Protein AF-A0AAV8ZPM3-F1 (afdb_monomer)

Organism: NCBI:txid1586634

Solvent-accessible surface area (backbone atoms only — not comparable to full-atom values): 14657 Å² total; per-residue (Å²): 111,68,48,57,54,54,29,49,57,34,47,51,51,40,50,54,53,50,48,53,52,50,56,50,50,51,51,56,50,50,55,48,49,51,55,52,50,52,53,49,51,54,60,70,72,43,62,98,85,66,71,85,48,74,66,58,51,50,52,51,52,50,47,53,50,50,50,52,50,52,53,53,48,50,57,50,53,50,59,60,45,49,61,43,51,49,48,28,53,53,34,43,64,74,52,42,79,88,64,60,55,83,81,59,48,77,77,77,57,71,48,70,68,56,47,51,55,51,51,54,42,52,53,30,50,74,66,27,69,88,31,45,66,56,31,54,50,50,45,62,72,64,44,61,87,42,41,92,82,39,44,70,61,52,50,53,59,58,54,49,64,76,29,33,88,78,39,51,76,78,33,101,56,28,77,82,68,48,71,72,65,50,54,61,51,47,52,50,49,47,43,52,51,20,59,75,70,74,43,74,76,56,58,67,67,58,54,53,50,53,54,44,66,58,48,50,58,56,52,51,51,51,52,51,52,40,68,74,65,72,58,84,75,80,80,81,84,79,82,79,76,98,60,89,74,80,69,77,81,84,124

Foldseek 3Di:
DVLVVLLVVLVVVLVVLVVVLCVVLCVLVVVLVVQVVVLVVVVVPDDPPDDDDPVSVVSVVVSVVSNVVSVVVSVVSVVVSVVSVVVSVVSCPVSPPPPCVVVPPVPPQPDPVSLVLLVVLLVLLQVADVSLVVSVVSCVVPVPVVCVPCVVVSVVSVVLSVCRVVDSCPDPCVVVVDCPSVVVVVLVCLVVVCVVVVHDSDDPVVVVVVVCVQVVVVVVVVVVVCVVVVPPPPPPDDDDDPDPPPPVDDD

Nearest PDB structures (foldseek):
  6qj1-assembly1_A  TM=5.546E-01  e=2.107E+00  Thermochaetoides thermophila

Sequence (251 aa):
MEACLAVEKEVDRVFSKFGGINDHAKRVLSDLVTQIQSLKEEYQSAGEDHVLTNIQIDILKQNMAKVKETVSKLATDHRDLHSTVSKVGKAIDRNFVSDFAATSREDVFASPEKINLMNKFIELLRKGATHQTDAICYARTHFRKFVHRHEKDIQTLMGMLLYIPNGINSSPYSCLLDTEMWIEIYELFIRDACQLLGVCVNSPLTTCVNSGCTAIPALLNIKQVMMQRQVTGIWNGKDELPIEKWVNETE

pLDDT: mean 72.78, std 13.85, range [32.44, 95.19]

Radius of gyration: 35.9 Å; Cα contacts (8 Å, |Δi|>4): 94; chains: 1; bounding box: 89×75×76 Å

InterPro domains:
  IPR013144 CRA domain [SM00757] (130-225)
  IPR024964 CTLH/CRA C-terminal to LisH motif domain [PF10607] (118-219)
  IPR045098 Fyv10 family [PTHR12170] (118-242)

Structure (mmCIF, N/CA/C/O backbone):
data_AF-A0AAV8ZPM3-F1
#
_entry.id   AF-A0AAV8ZPM3-F1
#
loop_
_atom_site.group_PDB
_atom_site.id
_atom_site.type_symbol
_atom_site.label_atom_id
_atom_site.label_alt_id
_atom_site.label_comp_id
_atom_site.label_asym_id
_atom_site.label_entity_id
_atom_site.label_seq_id
_atom_site.pdbx_PDB_ins_code
_atom_site.Cartn_x
_atom_site.Cartn_y
_atom_site.Cartn_z
_atom_site.occupancy
_atom_site.B_iso_or_equiv
_atom_site.auth_seq_id
_atom_site.auth_comp_id
_atom_site.auth_asym_id
_atom_site.auth_atom_id
_atom_site.pdbx_PDB_model_num
ATOM 1 N N . MET A 1 1 ? -2.298 7.837 -20.528 1.00 57.41 1 MET A N 1
ATOM 2 C CA . MET A 1 1 ? -2.948 8.911 -19.744 1.00 57.41 1 MET A CA 1
ATOM 3 C C . MET A 1 1 ? -4.423 8.590 -19.504 1.00 57.41 1 MET A C 1
ATOM 5 O O . MET A 1 1 ? -4.817 8.563 -18.351 1.00 57.41 1 MET A O 1
ATOM 9 N N . GLU A 1 2 ? -5.206 8.229 -20.531 1.00 67.31 2 GLU A N 1
ATOM 10 C CA . GLU A 1 2 ? -6.625 7.831 -20.376 1.00 67.31 2 GLU A CA 1
ATOM 11 C C . GLU A 1 2 ? -6.865 6.630 -19.441 1.00 67.31 2 GLU A C 1
ATOM 13 O O . GLU A 1 2 ? -7.784 6.669 -18.631 1.00 67.31 2 GLU A O 1
ATOM 18 N N . ALA A 1 3 ? -6.004 5.607 -19.489 1.00 64.69 3 ALA A N 1
ATOM 19 C CA . ALA A 1 3 ? -6.060 4.439 -18.601 1.00 64.69 3 ALA A CA 1
ATOM 20 C C . ALA A 1 3 ? -5.993 4.804 -17.103 1.00 64.69 3 ALA A C 1
ATOM 22 O O . ALA A 1 3 ? -6.781 4.308 -16.298 1.00 64.69 3 ALA A O 1
ATOM 23 N N . CYS A 1 4 ? -5.083 5.713 -16.736 1.00 61.59 4 CYS A N 1
ATOM 24 C CA . CYS A 1 4 ? -4.941 6.193 -15.362 1.00 61.59 4 CYS A CA 1
ATOM 25 C C . CYS A 1 4 ? -6.150 7.037 -14.945 1.00 61.59 4 CYS A C 1
ATOM 27 O O . CYS A 1 4 ? -6.702 6.800 -13.878 1.00 61.59 4 CYS A O 1
ATOM 29 N N . LEU A 1 5 ? -6.612 7.942 -15.818 1.00 69.50 5 LEU A N 1
ATOM 30 C CA . LEU A 1 5 ? -7.800 8.771 -15.574 1.00 69.50 5 LEU A CA 1
ATOM 31 C C . LEU A 1 5 ? -9.070 7.923 -15.379 1.00 69.50 5 LEU A C 1
ATOM 33 O O . LEU A 1 5 ? -9.949 8.277 -14.594 1.00 69.50 5 LEU A O 1
ATOM 37 N N . ALA A 1 6 ? -9.180 6.789 -16.077 1.00 72.62 6 ALA A N 1
ATOM 38 C CA . ALA A 1 6 ? -10.303 5.868 -15.930 1.00 72.62 6 ALA A CA 1
ATOM 39 C C . ALA A 1 6 ? -10.324 5.183 -14.553 1.00 72.62 6 ALA A C 1
ATOM 41 O O . ALA A 1 6 ? -11.396 5.041 -13.966 1.00 72.62 6 ALA A O 1
ATOM 42 N N . VAL A 1 7 ? -9.160 4.786 -14.026 1.00 71.75 7 VAL A N 1
ATOM 43 C CA . VAL A 1 7 ? -9.046 4.204 -12.678 1.00 71.75 7 VAL A CA 1
ATOM 44 C C . VAL A 1 7 ? -9.217 5.272 -11.602 1.00 71.75 7 VAL A C 1
ATOM 46 O O . VAL A 1 7 ? -9.985 5.059 -10.667 1.00 71.75 7 VAL A O 1
ATOM 49 N N . GLU A 1 8 ? -8.581 6.431 -11.766 1.00 71.94 8 GLU A N 1
ATOM 50 C CA . GLU A 1 8 ? -8.701 7.587 -10.870 1.00 71.94 8 GLU A CA 1
ATOM 51 C C . GLU A 1 8 ? -10.169 7.976 -10.662 1.00 71.94 8 GLU A C 1
ATOM 53 O O . GLU A 1 8 ? -10.635 8.064 -9.530 1.00 71.94 8 GLU A O 1
ATOM 58 N N . LYS A 1 9 ? -10.959 8.033 -11.739 1.00 87.75 9 LYS A N 1
ATOM 59 C CA . LYS A 1 9 ? -12.400 8.301 -11.663 1.00 87.75 9 LYS A CA 1
ATOM 60 C C . LYS A 1 9 ? -13.179 7.285 -10.819 1.00 87.75 9 LYS A C 1
ATOM 62 O O . LYS A 1 9 ? -14.155 7.655 -10.163 1.00 87.75 9 LYS A O 1
ATOM 67 N N . GLU A 1 10 ? -12.824 6.001 -10.860 1.00 82.62 10 GLU A N 1
ATOM 68 C CA . GLU A 1 10 ? -13.481 4.991 -10.019 1.00 82.62 10 GLU A CA 1
ATOM 69 C C . GLU A 1 10 ? -12.993 5.063 -8.563 1.00 82.62 10 GLU A C 1
ATOM 71 O O . GLU A 1 10 ? -13.790 4.863 -7.646 1.00 82.62 10 GLU A O 1
ATOM 76 N N . VAL A 1 11 ? -11.723 5.406 -8.339 1.00 79.38 11 VAL A N 1
ATOM 77 C CA . VAL A 1 11 ? -11.149 5.639 -7.004 1.00 79.38 11 VAL A CA 1
ATOM 78 C C . VAL A 1 11 ? -11.801 6.852 -6.331 1.00 79.38 11 VAL A C 1
ATOM 80 O O . VAL A 1 11 ? -12.250 6.748 -5.190 1.00 79.38 11 VAL A O 1
ATOM 83 N N . ASP A 1 12 ? -11.982 7.958 -7.052 1.00 87.75 12 ASP A N 1
ATOM 84 C CA . ASP A 1 12 ? -12.679 9.151 -6.558 1.00 87.75 12 ASP A CA 1
ATOM 85 C C . ASP A 1 12 ? -14.123 8.850 -6.151 1.00 87.75 12 ASP A C 1
ATOM 87 O O . ASP A 1 12 ? -14.626 9.354 -5.144 1.00 87.75 12 ASP A O 1
ATOM 91 N N . ARG A 1 13 ? -14.807 7.971 -6.894 1.00 88.06 13 ARG A N 1
ATOM 92 C CA . ARG A 1 13 ? -16.154 7.506 -6.529 1.00 88.06 13 ARG A CA 1
ATOM 93 C C . ARG A 1 13 ? -16.155 6.702 -5.235 1.00 88.06 13 ARG A C 1
ATOM 95 O O . ARG A 1 13 ? -17.095 6.844 -4.451 1.00 88.06 13 ARG A O 1
ATOM 102 N N . VAL A 1 14 ? -15.135 5.873 -5.002 1.00 83.62 14 VAL A N 1
ATOM 103 C CA . VAL A 1 14 ? -14.969 5.161 -3.725 1.00 83.62 14 VAL A CA 1
ATOM 104 C C . VAL A 1 14 ? -14.755 6.165 -2.598 1.00 83.62 14 VAL A C 1
ATOM 106 O O . VAL A 1 14 ? -15.472 6.091 -1.601 1.00 83.62 14 VAL A O 1
ATOM 109 N N . PHE A 1 15 ? -13.846 7.128 -2.764 1.00 81.44 15 PHE A N 1
ATOM 110 C CA . PHE A 1 15 ? -13.572 8.137 -1.740 1.00 81.44 15 PHE A CA 1
ATOM 111 C C . PHE A 1 15 ? -14.788 9.004 -1.428 1.00 81.44 15 PHE A C 1
ATOM 113 O O . PHE A 1 15 ? -15.112 9.194 -0.258 1.00 81.44 15 PHE A O 1
ATOM 120 N N . SER A 1 16 ? -15.511 9.464 -2.448 1.00 91.56 16 SER A N 1
ATOM 121 C CA . SER A 1 16 ? -16.728 10.257 -2.266 1.00 91.56 16 SER A CA 1
ATOM 122 C C . SER A 1 16 ? -17.811 9.470 -1.518 1.00 91.56 16 SER A C 1
ATOM 124 O O . SER A 1 16 ? -18.380 9.963 -0.540 1.00 91.56 16 SER A O 1
ATOM 126 N N . LYS A 1 17 ? -18.059 8.213 -1.914 1.00 87.62 17 LYS A N 1
ATOM 127 C CA . LYS A 1 17 ? -19.070 7.362 -1.272 1.00 87.62 17 LYS A CA 1
ATOM 128 C C . LYS A 1 17 ? -18.681 6.999 0.164 1.00 87.62 17 LYS A C 1
ATOM 130 O O . LYS A 1 17 ? -19.512 7.112 1.062 1.00 87.62 17 LYS A O 1
ATOM 135 N N . PHE A 1 18 ? -17.429 6.596 0.389 1.00 84.56 18 PHE A N 1
ATOM 136 C CA . PHE A 1 18 ? -16.912 6.277 1.722 1.00 84.56 18 PHE A CA 1
ATOM 137 C C . PHE A 1 18 ? -16.931 7.500 2.641 1.00 84.56 18 PHE A C 1
ATOM 139 O O . PHE A 1 18 ? -17.389 7.395 3.777 1.00 84.56 18 PHE A O 1
ATOM 146 N N . GLY A 1 19 ? -16.504 8.661 2.136 1.00 87.00 19 GLY A N 1
ATOM 147 C CA . GLY A 1 19 ? -16.561 9.933 2.850 1.00 87.00 19 GLY A CA 1
ATOM 148 C C . GLY A 1 19 ? -17.978 10.254 3.314 1.00 87.00 19 GLY A C 1
ATOM 149 O O . GLY A 1 19 ? -18.197 10.448 4.505 1.00 87.00 19 GLY A O 1
ATOM 150 N N . GLY A 1 20 ? -18.967 10.178 2.417 1.00 91.62 20 GLY A N 1
ATOM 151 C CA . GLY A 1 20 ? -20.369 10.429 2.765 1.00 91.62 20 GLY A CA 1
ATOM 152 C C . GLY A 1 20 ? -20.925 9.484 3.839 1.00 91.62 20 GLY A C 1
ATOM 153 O O . GLY A 1 20 ? -21.599 9.936 4.768 1.00 91.62 20 GLY A O 1
ATOM 154 N N . ILE A 1 21 ? -20.617 8.184 3.749 1.00 88.19 21 ILE A N 1
ATOM 155 C CA . ILE A 1 21 ? -21.021 7.182 4.753 1.00 88.19 21 ILE A CA 1
ATOM 156 C C . ILE A 1 21 ? -20.373 7.497 6.108 1.00 88.19 21 ILE A C 1
ATOM 158 O O . ILE A 1 21 ? -21.053 7.539 7.135 1.00 88.19 21 ILE A O 1
ATOM 162 N N . ASN A 1 22 ? -19.066 7.756 6.106 1.00 86.94 22 ASN A N 1
ATOM 163 C CA . ASN A 1 22 ? -18.285 8.039 7.304 1.00 86.94 22 ASN A CA 1
ATOM 164 C C . ASN A 1 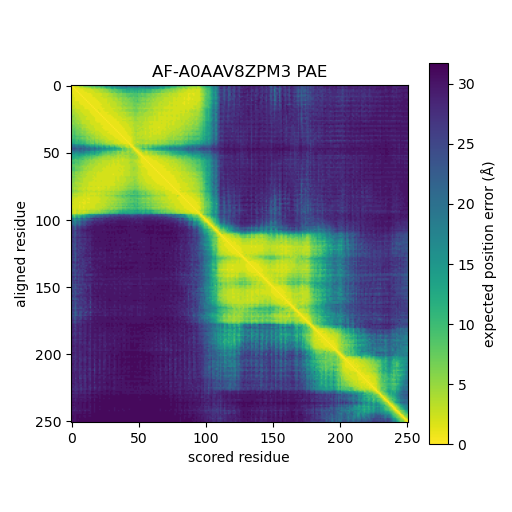22 ? -18.737 9.333 7.990 1.00 86.94 22 ASN A C 1
ATOM 166 O O . ASN A 1 22 ? -18.926 9.348 9.202 1.00 86.94 22 ASN A O 1
ATOM 170 N N . ASP A 1 23 ? -18.972 10.401 7.230 1.00 92.25 23 ASP A N 1
ATOM 171 C CA . ASP A 1 23 ? -19.408 11.694 7.761 1.00 92.25 23 ASP A CA 1
ATOM 172 C C . ASP A 1 23 ? -20.824 11.631 8.332 1.00 92.25 23 ASP A C 1
ATOM 174 O O . ASP A 1 23 ? -21.138 12.299 9.319 1.00 92.25 23 ASP A O 1
ATOM 178 N N . HIS A 1 24 ? -21.712 10.842 7.722 1.00 90.69 24 HIS A N 1
ATOM 179 C CA . HIS A 1 24 ? -23.041 10.605 8.275 1.00 90.69 24 HIS A CA 1
ATOM 180 C C . HIS A 1 24 ? -22.965 9.792 9.573 1.00 90.69 24 HIS A C 1
ATOM 182 O O . HIS A 1 24 ? -23.523 10.216 10.585 1.00 90.69 24 HIS A O 1
ATOM 188 N N . ALA A 1 25 ? -22.238 8.671 9.569 1.00 85.31 25 ALA A N 1
ATOM 189 C CA . ALA A 1 25 ? -22.101 7.807 10.737 1.00 85.31 25 ALA A CA 1
ATOM 190 C C . ALA A 1 25 ? -21.427 8.532 11.909 1.00 85.31 25 ALA A C 1
ATOM 192 O O . ALA A 1 25 ? -21.932 8.484 13.027 1.00 85.31 25 ALA A O 1
ATOM 193 N N . LYS A 1 26 ? -20.333 9.261 11.654 1.00 89.19 26 LYS A N 1
ATOM 194 C CA . LYS A 1 26 ? -19.633 10.052 12.674 1.00 89.19 26 LYS A CA 1
ATOM 195 C C . LYS A 1 26 ? -20.536 11.099 13.309 1.00 89.19 26 LYS A C 1
ATOM 197 O O . LYS A 1 26 ? -20.545 11.192 14.529 1.00 89.19 26 LYS A O 1
ATOM 202 N N . ARG A 1 27 ? -21.307 11.852 12.514 1.00 95.19 27 ARG A N 1
ATOM 203 C CA . ARG A 1 27 ? -22.245 12.854 13.048 1.00 95.19 27 ARG A CA 1
ATOM 204 C C . ARG A 1 27 ? -23.282 12.214 13.965 1.00 95.19 27 ARG A C 1
ATOM 206 O O . ARG A 1 27 ? -23.383 12.594 15.122 1.00 95.19 27 ARG A O 1
ATOM 213 N N . VAL A 1 28 ? -23.980 11.187 13.478 1.00 90.94 28 VAL A N 1
ATOM 214 C CA . VAL A 1 28 ? -25.049 10.529 14.246 1.00 90.94 28 VAL A CA 1
ATOM 215 C C . VAL A 1 28 ? -24.510 9.877 15.521 1.00 90.94 28 VAL A C 1
ATOM 217 O O . VAL A 1 28 ? -25.108 10.022 16.584 1.00 90.94 28 VAL A O 1
ATOM 220 N N . LEU A 1 29 ? -23.377 9.173 15.4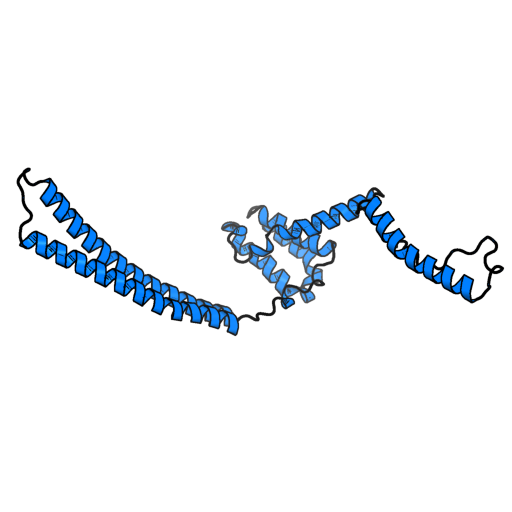41 1.00 86.31 29 LEU A N 1
ATOM 221 C CA . LEU A 1 29 ? -22.774 8.535 16.610 1.00 86.31 29 LEU A CA 1
ATOM 222 C C . LEU A 1 29 ? -22.230 9.563 17.604 1.00 86.31 29 LEU A C 1
ATOM 224 O O . LEU A 1 29 ? -22.382 9.356 18.802 1.00 86.31 29 LEU A O 1
ATOM 228 N N . SER A 1 30 ? -21.647 10.670 17.135 1.00 93.69 30 SER A N 1
ATOM 229 C CA . SER A 1 30 ? -21.188 11.751 18.012 1.00 93.69 30 SER A CA 1
ATOM 230 C C . SER A 1 30 ? -22.353 12.373 18.781 1.00 93.69 30 SER A C 1
ATOM 232 O O . SER A 1 30 ? -22.257 12.506 19.996 1.00 93.69 30 SER A O 1
ATOM 234 N N . ASP A 1 31 ? -23.468 12.674 18.109 1.00 93.50 31 ASP A N 1
ATOM 235 C CA . ASP A 1 31 ? -24.665 13.219 18.761 1.00 93.50 31 ASP A CA 1
ATOM 236 C C . ASP A 1 31 ? -25.213 12.253 19.825 1.00 93.50 31 ASP A C 1
ATOM 238 O O . ASP A 1 31 ? -25.559 12.662 20.935 1.00 93.50 31 ASP A O 1
ATOM 242 N N . LEU A 1 32 ? -25.248 10.951 19.515 1.00 89.56 32 LEU A N 1
ATOM 243 C CA . LEU A 1 32 ? -25.692 9.910 20.447 1.00 89.56 32 LEU A CA 1
ATOM 244 C C . LEU A 1 32 ? -24.749 9.762 21.647 1.00 89.56 32 LEU A C 1
ATOM 246 O O . LEU A 1 32 ? -25.217 9.612 22.775 1.00 89.56 32 LEU A O 1
ATOM 250 N N . VAL A 1 33 ? -23.434 9.830 21.424 1.00 89.50 33 VAL A N 1
ATOM 251 C CA . VAL A 1 33 ? -22.430 9.811 22.497 1.00 89.50 33 VAL A CA 1
ATOM 252 C C . VAL A 1 33 ? -22.617 11.012 23.416 1.00 89.50 33 VAL A C 1
ATOM 254 O O . VAL A 1 33 ? -22.654 10.829 24.630 1.00 89.50 33 VAL A O 1
ATOM 257 N N . THR A 1 34 ? -22.805 12.213 22.864 1.00 93.81 34 THR A N 1
ATOM 258 C CA . THR A 1 34 ? -23.062 13.419 23.660 1.00 93.81 34 THR A CA 1
ATOM 259 C C . THR A 1 34 ? -24.330 13.274 24.502 1.00 93.81 34 THR A C 1
ATOM 261 O O . THR A 1 34 ? -24.289 13.539 25.698 1.00 93.81 34 THR A O 1
ATOM 264 N N . GLN A 1 35 ? -25.431 12.775 23.932 1.00 89.38 35 GLN A N 1
ATOM 265 C CA . GLN A 1 35 ? -26.684 12.573 24.673 1.00 89.38 35 GLN A CA 1
ATOM 266 C C . GLN A 1 35 ? -26.548 11.561 25.819 1.00 89.38 35 GLN A C 1
ATOM 268 O O . GLN A 1 35 ? -27.064 11.785 26.913 1.00 89.38 35 GLN A O 1
ATOM 273 N N . ILE A 1 36 ? -25.847 10.448 25.588 1.00 89.00 36 ILE A N 1
ATOM 274 C CA . ILE A 1 36 ? -25.595 9.437 26.626 1.00 89.00 36 ILE A CA 1
ATOM 275 C C . ILE A 1 36 ? -24.676 10.001 27.716 1.00 89.00 36 ILE A C 1
ATOM 277 O O . ILE A 1 36 ? -24.884 9.730 28.898 1.00 89.00 36 ILE A O 1
ATOM 281 N N . GLN A 1 37 ? -23.679 10.797 27.332 1.00 91.50 37 GLN A N 1
ATOM 282 C CA . GLN A 1 37 ? -22.747 11.417 28.263 1.00 91.50 37 GLN A CA 1
ATOM 283 C C . GLN A 1 37 ? -23.446 12.452 29.159 1.00 91.50 37 GLN A C 1
ATOM 285 O O . GLN A 1 37 ? -23.240 12.422 30.369 1.00 91.50 37 GLN A O 1
ATOM 290 N N . SER A 1 38 ? -24.344 13.278 28.612 1.00 89.88 38 SER A N 1
ATOM 291 C CA . SER A 1 38 ? -25.160 14.202 29.413 1.00 89.88 38 SER A CA 1
ATOM 292 C C . SER A 1 38 ? -26.069 13.468 30.404 1.00 89.88 38 SER A C 1
ATOM 294 O O . SER A 1 38 ? -26.108 13.829 31.575 1.00 89.88 38 SER A O 1
ATOM 296 N N . LEU A 1 39 ? -26.729 12.381 29.983 1.00 86.88 39 LEU A N 1
ATOM 297 C CA . LEU A 1 39 ? -27.534 11.548 30.891 1.00 86.88 39 LEU A CA 1
ATOM 298 C C . LEU A 1 39 ? -26.696 10.921 32.012 1.00 86.88 39 LEU A C 1
ATOM 300 O O . LEU A 1 39 ? -27.152 10.810 33.149 1.00 86.88 39 LEU A O 1
ATOM 304 N N . LYS A 1 40 ? -25.467 10.499 31.699 1.00 86.88 40 LYS A N 1
ATOM 305 C CA . LYS A 1 40 ? -24.530 9.966 32.691 1.00 86.88 40 LYS A CA 1
ATOM 306 C C . LYS A 1 40 ? -24.141 11.035 33.713 1.00 86.88 40 LYS A C 1
ATOM 308 O O . LYS A 1 40 ? -24.100 10.731 34.900 1.00 86.88 40 LYS A O 1
ATOM 313 N N . GLU A 1 41 ? -23.851 12.251 33.262 1.00 88.94 41 GLU A N 1
ATOM 314 C CA . GLU A 1 41 ? -23.501 13.377 34.134 1.00 88.94 41 GLU A CA 1
ATOM 315 C C . GLU A 1 41 ? -24.670 13.763 35.047 1.00 88.94 41 GLU A C 1
ATOM 317 O O . GLU A 1 41 ? -24.473 13.899 36.253 1.00 88.94 41 GLU A O 1
ATOM 322 N N . GLU A 1 42 ? -25.895 13.825 34.513 1.00 85.50 42 GLU A N 1
ATOM 323 C CA . GLU A 1 42 ? -27.111 14.033 35.311 1.00 85.50 42 GLU A CA 1
ATOM 324 C C . GLU A 1 42 ? -27.266 12.957 36.391 1.00 85.50 42 GLU A C 1
ATOM 326 O O . GLU A 1 42 ? -27.458 13.286 37.562 1.00 85.50 42 GLU A O 1
ATOM 331 N N . TYR A 1 43 ? -27.110 11.680 36.025 1.00 82.62 43 TYR A N 1
ATOM 332 C CA . TYR A 1 43 ? -27.207 10.564 36.966 1.00 82.62 43 TYR A CA 1
ATOM 333 C C . TYR A 1 43 ? -26.131 10.624 38.060 1.00 82.62 43 TYR A C 1
ATOM 335 O O . TYR A 1 43 ? -26.424 10.387 39.226 1.00 82.62 43 TYR A O 1
ATOM 343 N N . GLN A 1 44 ? -24.891 10.974 37.704 1.00 84.94 44 GLN A N 1
ATOM 344 C CA . GLN A 1 44 ? -23.785 11.115 38.659 1.00 84.94 44 GLN A CA 1
ATOM 345 C C . GLN A 1 44 ? -23.944 12.324 39.588 1.00 84.94 44 GLN A C 1
ATOM 347 O O . GLN A 1 44 ? -23.436 12.301 40.706 1.00 84.94 44 GLN A O 1
ATOM 352 N N . SER A 1 45 ? -24.621 13.378 39.128 1.00 85.81 45 SER A N 1
ATOM 353 C CA . SER A 1 45 ? -24.922 14.567 39.931 1.00 85.81 45 SER A CA 1
ATOM 354 C C . SER A 1 45 ? -26.138 14.400 40.850 1.00 85.81 45 SER A C 1
ATOM 356 O O . SER A 1 45 ? -26.386 15.255 41.702 1.00 85.81 45 SER A O 1
ATOM 358 N N . ALA A 1 46 ? -26.899 13.315 40.687 1.00 81.44 46 ALA A N 1
ATOM 359 C CA . ALA A 1 46 ? -28.060 13.019 41.508 1.00 81.44 46 ALA A CA 1
ATOM 360 C C . ALA A 1 46 ? -27.659 12.341 42.837 1.00 81.44 46 ALA A C 1
ATOM 362 O O . ALA A 1 46 ? -26.605 11.717 42.939 1.00 81.44 46 ALA A O 1
ATOM 363 N N . GLY A 1 47 ? -28.486 12.489 43.881 1.00 81.38 47 GLY A N 1
ATOM 364 C CA . GLY A 1 47 ? -28.230 11.882 45.199 1.00 81.38 47 GLY A CA 1
ATOM 365 C C . GLY A 1 47 ? -28.195 10.346 45.162 1.00 81.38 47 GLY A C 1
ATOM 366 O O . GLY A 1 47 ? -28.723 9.746 44.231 1.00 81.38 47 GLY A O 1
ATOM 367 N N . GLU A 1 48 ? -27.614 9.708 46.188 1.00 76.81 48 GLU A N 1
ATOM 368 C CA . GLU A 1 48 ? -27.371 8.246 46.237 1.00 76.81 48 GLU A CA 1
ATOM 369 C C . GLU A 1 48 ? -28.625 7.372 46.018 1.00 76.81 48 GLU A C 1
ATOM 371 O O . GLU A 1 48 ? -28.502 6.257 45.517 1.00 76.81 48 GLU A O 1
ATOM 376 N N . ASP A 1 49 ? -29.825 7.891 46.300 1.00 78.94 49 ASP A N 1
ATOM 377 C CA . ASP A 1 49 ? -31.108 7.193 46.112 1.00 78.94 49 ASP A CA 1
ATOM 378 C C . ASP A 1 49 ? -31.813 7.515 44.775 1.00 78.94 49 ASP A C 1
ATOM 380 O O . ASP A 1 49 ? -32.988 7.185 44.580 1.00 78.94 49 ASP A O 1
ATOM 384 N N . HIS A 1 50 ? -31.149 8.205 43.840 1.00 80.25 50 HIS A N 1
ATOM 385 C CA . HIS A 1 50 ? -31.773 8.592 42.577 1.00 80.25 50 HIS A CA 1
ATOM 386 C C . HIS A 1 50 ? -32.011 7.390 41.656 1.00 80.25 50 HIS A C 1
ATOM 388 O O . HIS A 1 50 ? -31.087 6.743 41.165 1.00 80.25 50 HIS A O 1
ATOM 394 N N . VAL A 1 51 ? -33.285 7.143 41.354 1.00 81.94 51 VAL A N 1
ATOM 395 C CA . VAL A 1 51 ? -33.717 6.165 40.353 1.00 81.94 51 VAL A CA 1
ATOM 396 C C . VAL A 1 51 ? -34.023 6.890 39.046 1.00 81.94 51 VAL A C 1
ATOM 398 O O . VAL A 1 51 ? -34.703 7.917 39.047 1.00 81.94 51 VAL A O 1
ATOM 401 N N . LEU A 1 52 ? -33.555 6.325 37.929 1.00 80.88 52 LEU A N 1
ATOM 402 C CA . LEU A 1 52 ? -33.843 6.825 36.584 1.00 80.88 52 LEU A CA 1
ATOM 403 C C . LEU A 1 52 ? -35.347 7.052 36.387 1.00 80.88 52 LEU A C 1
ATOM 405 O O . LEU A 1 52 ? -36.167 6.154 36.589 1.00 80.88 52 LEU A O 1
ATOM 409 N N . THR A 1 53 ? -35.701 8.251 35.934 1.00 88.06 53 THR A N 1
ATOM 410 C CA . THR A 1 53 ? -37.086 8.582 35.585 1.00 88.06 53 THR A CA 1
ATOM 411 C C . THR A 1 53 ? -37.529 7.830 34.328 1.00 88.06 53 THR A C 1
ATOM 413 O O . THR A 1 53 ? -36.716 7.498 33.463 1.00 88.06 53 THR A O 1
ATOM 416 N N . ASN A 1 54 ? -38.840 7.615 34.165 1.00 88.50 54 ASN A N 1
ATOM 417 C CA . ASN A 1 54 ? -39.392 6.990 32.953 1.00 88.50 54 ASN A CA 1
ATOM 418 C C . ASN A 1 54 ? -38.958 7.722 31.668 1.00 88.50 54 ASN A C 1
ATOM 420 O O . ASN A 1 54 ? -38.672 7.079 30.664 1.00 88.50 54 ASN A O 1
ATOM 424 N N . ILE A 1 55 ? -38.822 9.052 31.730 1.00 88.00 55 ILE A N 1
ATOM 425 C CA . ILE A 1 55 ? -38.344 9.880 30.615 1.00 88.00 55 ILE A CA 1
ATOM 426 C C . ILE A 1 55 ? -36.885 9.545 30.275 1.00 88.00 55 ILE A C 1
ATOM 428 O O . ILE A 1 55 ? -36.568 9.309 29.113 1.00 88.00 55 ILE A O 1
ATOM 432 N N . GLN A 1 56 ? -35.995 9.468 31.269 1.00 84.94 56 GLN A N 1
ATOM 433 C CA . GLN A 1 56 ? -34.586 9.115 31.046 1.00 84.94 56 GLN A CA 1
ATOM 434 C C . GLN A 1 56 ? -34.430 7.680 30.521 1.00 84.94 56 GLN A C 1
ATOM 436 O O . GLN A 1 56 ? -33.605 7.429 29.642 1.00 84.94 56 GLN A O 1
ATOM 441 N N . ILE A 1 57 ? -35.253 6.744 31.007 1.00 87.44 57 ILE A N 1
ATOM 442 C CA . ILE A 1 57 ? -35.295 5.363 30.505 1.00 87.44 57 ILE A CA 1
ATOM 443 C C . ILE A 1 57 ? -35.719 5.335 29.031 1.00 87.44 57 ILE A C 1
ATOM 445 O O . ILE A 1 57 ? -35.112 4.614 28.235 1.00 87.44 57 ILE A O 1
ATOM 449 N N . ASP A 1 58 ? -36.731 6.113 28.650 1.00 89.56 58 ASP A N 1
ATOM 450 C CA . ASP A 1 58 ? -37.207 6.172 27.268 1.00 89.56 58 ASP A CA 1
ATOM 451 C C . ASP A 1 58 ? -36.183 6.828 26.331 1.00 89.56 58 ASP A C 1
ATOM 453 O O . ASP A 1 58 ? -35.933 6.295 25.247 1.00 89.56 58 ASP A O 1
ATOM 457 N N . ILE A 1 59 ? -35.502 7.895 26.768 1.00 88.44 59 ILE A N 1
ATOM 458 C CA . ILE A 1 59 ? -34.391 8.505 26.014 1.00 88.44 59 ILE A CA 1
ATOM 459 C C . ILE A 1 59 ? -33.257 7.489 25.823 1.00 88.44 59 ILE A C 1
ATOM 461 O O . ILE A 1 59 ? -32.748 7.326 24.713 1.00 88.44 59 ILE A O 1
ATOM 465 N N . LEU A 1 60 ? -32.884 6.745 26.869 1.00 85.88 60 LEU A N 1
ATOM 466 C CA . LEU A 1 60 ? -31.835 5.729 26.778 1.00 85.88 60 LEU A CA 1
ATOM 467 C C . LEU A 1 60 ? -32.215 4.607 25.799 1.00 85.88 60 LEU A C 1
ATOM 469 O O . LEU A 1 60 ? -31.401 4.216 24.959 1.00 85.88 60 LEU A O 1
ATOM 473 N N . LYS A 1 61 ? -33.459 4.114 25.855 1.00 89.38 61 LYS A N 1
ATOM 474 C CA . LYS A 1 61 ? -33.974 3.116 24.902 1.00 89.38 61 LYS A CA 1
ATOM 475 C C . LYS A 1 61 ? -33.955 3.643 23.469 1.00 89.38 61 LYS A C 1
ATOM 477 O O . LYS A 1 61 ? -33.540 2.916 22.565 1.00 89.38 61 LYS A O 1
ATOM 482 N N . GLN A 1 62 ? -34.372 4.891 23.260 1.00 91.62 62 GLN A N 1
ATOM 483 C CA . GLN A 1 62 ? -34.366 5.526 21.947 1.00 91.62 62 GLN A CA 1
ATOM 484 C C . GLN A 1 62 ? -32.940 5.657 21.400 1.00 91.62 62 GLN A C 1
ATOM 486 O O . GLN A 1 62 ? -32.696 5.302 20.246 1.00 91.62 62 GLN A O 1
ATOM 491 N N . ASN A 1 63 ? -31.986 6.076 22.233 1.00 86.38 63 ASN A N 1
ATOM 492 C CA . ASN A 1 63 ? -30.579 6.186 21.854 1.00 86.38 63 ASN A CA 1
ATOM 493 C C . ASN A 1 63 ? -29.996 4.823 21.484 1.00 86.38 63 ASN A C 1
ATOM 495 O O . ASN A 1 63 ? -29.388 4.683 20.425 1.00 86.38 63 ASN A O 1
ATOM 499 N N . MET A 1 64 ? -30.258 3.790 22.287 1.00 85.25 64 MET A N 1
ATOM 500 C CA . MET A 1 64 ? -29.817 2.424 21.993 1.00 85.25 64 MET A CA 1
ATOM 501 C C . MET A 1 64 ? -30.412 1.880 20.688 1.00 85.25 64 MET A C 1
ATOM 503 O O . MET A 1 64 ? -29.702 1.243 19.904 1.00 85.25 64 MET A O 1
ATOM 507 N N . ALA A 1 65 ? -31.689 2.158 20.410 1.00 90.31 65 ALA A N 1
ATOM 508 C CA . ALA A 1 65 ? -32.320 1.788 19.146 1.00 90.31 65 ALA A CA 1
ATOM 509 C C . ALA A 1 65 ? -31.653 2.492 17.951 1.00 90.31 65 ALA A C 1
ATOM 511 O O . ALA A 1 65 ? -31.340 1.846 16.951 1.00 90.31 65 ALA A O 1
ATOM 512 N N . LYS A 1 66 ? -31.354 3.788 18.087 1.00 89.81 66 LYS A N 1
ATOM 513 C CA . LYS A 1 66 ? -30.713 4.601 17.045 1.00 89.81 66 LYS A CA 1
ATOM 514 C C . LYS A 1 66 ? -29.257 4.197 16.794 1.00 89.81 66 LYS A C 1
ATOM 516 O O . LYS A 1 66 ? -28.823 4.166 15.642 1.00 89.81 66 LYS A O 1
ATOM 521 N N . VAL A 1 67 ? -28.516 3.814 17.841 1.00 85.06 67 VAL A N 1
ATOM 522 C CA . VAL A 1 67 ? -27.175 3.210 17.717 1.00 85.06 67 VAL A CA 1
ATOM 523 C C . VAL A 1 67 ? -27.266 1.915 16.912 1.00 85.06 67 VAL A C 1
ATOM 525 O O . VAL A 1 67 ? -26.543 1.748 15.930 1.00 85.06 67 VAL A O 1
ATOM 528 N N . LYS A 1 68 ? -28.186 1.014 17.280 1.00 85.81 68 LYS A N 1
ATOM 529 C CA . LYS A 1 68 ? -28.376 -0.270 16.590 1.00 85.81 68 LYS A CA 1
ATOM 530 C C . LYS A 1 68 ? -28.732 -0.084 15.113 1.00 85.81 68 LYS A C 1
ATOM 532 O O . LYS A 1 68 ? -28.187 -0.791 14.261 1.00 85.81 68 LYS A O 1
ATOM 537 N N . GLU A 1 69 ? -29.620 0.857 14.806 1.00 90.44 69 GLU A N 1
ATOM 538 C CA . GLU A 1 69 ? -29.993 1.206 13.434 1.00 90.44 69 GLU A CA 1
ATOM 539 C C . GLU A 1 69 ? -28.788 1.739 12.648 1.00 90.44 69 GLU A C 1
ATOM 541 O O . GLU A 1 69 ? -28.492 1.240 11.564 1.00 90.44 69 GLU A O 1
ATOM 546 N N . THR A 1 70 ? -28.036 2.679 13.229 1.00 83.00 70 THR A N 1
ATOM 547 C CA . THR A 1 70 ? -26.855 3.289 12.596 1.00 83.00 70 THR A CA 1
ATOM 548 C C . THR A 1 70 ? -25.777 2.250 12.291 1.00 83.00 70 THR A C 1
ATOM 550 O O . THR A 1 70 ? -25.247 2.217 11.181 1.00 83.00 70 THR A O 1
ATOM 553 N N . VAL A 1 71 ? -25.489 1.347 13.233 1.00 83.62 71 VAL A N 1
ATOM 554 C CA . VAL A 1 71 ? -24.521 0.252 13.040 1.00 83.62 71 VAL A CA 1
ATOM 555 C C . VAL A 1 71 ? -24.996 -0.735 11.968 1.00 83.62 71 VAL A C 1
ATOM 557 O O . VAL A 1 71 ? -24.209 -1.151 11.118 1.00 83.62 71 VAL A O 1
ATOM 560 N N . SER A 1 72 ? -26.287 -1.082 11.957 1.00 81.81 72 SER A N 1
ATOM 561 C CA . SER A 1 72 ? -26.859 -1.989 10.948 1.00 81.81 72 SER A CA 1
ATOM 562 C C . SER A 1 72 ? -26.824 -1.376 9.544 1.00 81.81 72 SER A C 1
ATOM 564 O O . SER A 1 72 ? -26.513 -2.058 8.562 1.00 81.81 72 SER A O 1
ATOM 566 N N . LYS A 1 73 ? -27.094 -0.071 9.450 1.00 85.81 73 LYS A N 1
ATOM 567 C CA . LYS A 1 73 ? -26.979 0.696 8.211 1.00 85.81 73 LYS A CA 1
ATOM 568 C C . LYS A 1 73 ? -25.531 0.747 7.729 1.00 85.81 73 LYS A C 1
ATOM 570 O O . LYS A 1 73 ? -25.288 0.427 6.574 1.00 85.81 73 LYS A O 1
ATOM 575 N N . LEU A 1 74 ? -24.568 1.006 8.616 1.00 82.38 74 LEU A N 1
ATOM 576 C CA . LEU A 1 74 ? -23.141 1.016 8.277 1.00 82.38 74 LEU A CA 1
ATOM 577 C C . LEU A 1 74 ? -22.662 -0.335 7.717 1.00 82.38 74 LEU A C 1
ATOM 579 O O . LEU A 1 74 ? -21.909 -0.375 6.746 1.00 82.38 74 LEU A O 1
ATOM 583 N N . ALA A 1 75 ? -23.139 -1.449 8.280 1.00 79.81 75 ALA A N 1
ATOM 584 C CA . ALA A 1 75 ? -22.844 -2.785 7.760 1.00 79.81 75 ALA A CA 1
ATOM 585 C C . ALA A 1 75 ? -23.427 -3.014 6.352 1.00 79.81 75 ALA A C 1
ATOM 587 O O . ALA A 1 75 ? -22.809 -3.689 5.525 1.00 79.81 75 ALA A O 1
ATOM 588 N N . THR A 1 76 ? -24.603 -2.448 6.072 1.00 85.56 76 THR A N 1
ATOM 589 C CA . THR A 1 76 ? -25.241 -2.505 4.748 1.00 85.56 76 THR A CA 1
ATOM 590 C C . THR A 1 76 ? -24.483 -1.632 3.746 1.00 85.56 76 THR A C 1
ATOM 592 O O . THR A 1 76 ? -24.055 -2.126 2.704 1.00 85.56 76 THR A O 1
ATOM 595 N N . ASP A 1 77 ? -24.198 -0.384 4.115 1.00 82.31 77 ASP A N 1
ATOM 596 C CA . ASP A 1 77 ? -23.441 0.577 3.312 1.00 82.31 77 ASP A CA 1
ATOM 597 C C . ASP A 1 77 ? -22.027 0.061 2.980 1.00 82.31 77 ASP A C 1
ATOM 599 O O . ASP A 1 77 ? -21.533 0.261 1.868 1.00 82.31 77 ASP A O 1
ATOM 603 N N . HIS A 1 78 ? -21.384 -0.671 3.899 1.00 79.12 78 HIS A N 1
ATOM 604 C CA . HIS A 1 78 ? -20.096 -1.331 3.659 1.00 79.12 78 HIS A CA 1
ATOM 605 C C . HIS A 1 78 ? -20.181 -2.410 2.565 1.00 79.12 78 HIS A C 1
ATOM 607 O O . HIS A 1 78 ? -19.312 -2.480 1.690 1.00 79.12 78 HIS A O 1
ATOM 613 N N . ARG A 1 79 ? -21.236 -3.239 2.558 1.00 81.12 79 ARG A N 1
ATOM 614 C CA . ARG A 1 79 ? -21.455 -4.214 1.469 1.00 81.12 79 ARG A CA 1
ATOM 615 C C . ARG A 1 79 ? -21.676 -3.504 0.135 1.00 81.12 79 ARG A C 1
ATOM 617 O O . ARG A 1 79 ? -21.118 -3.915 -0.882 1.00 81.12 79 ARG A O 1
ATOM 624 N N . ASP A 1 80 ? -22.411 -2.398 0.138 1.00 81.06 80 ASP A N 1
ATOM 625 C CA . ASP A 1 80 ? -22.644 -1.604 -1.068 1.00 81.06 80 ASP A CA 1
ATOM 626 C C . ASP A 1 80 ? -21.382 -0.876 -1.551 1.00 81.06 80 ASP A C 1
ATOM 628 O O . ASP A 1 80 ? -21.225 -0.62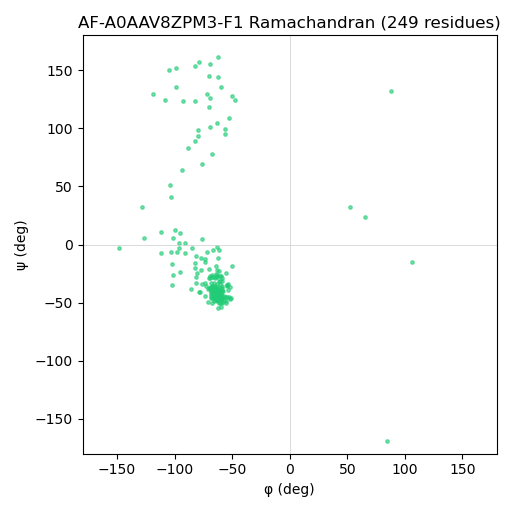2 -2.753 1.00 81.06 80 ASP A O 1
ATOM 632 N N . LEU A 1 81 ? -20.460 -0.532 -0.650 1.00 80.50 81 LEU A N 1
ATOM 633 C CA . LEU A 1 81 ? -19.153 0.029 -0.988 1.00 80.50 81 LEU A CA 1
ATOM 634 C C . LEU A 1 81 ? -18.263 -1.003 -1.687 1.00 80.50 81 LEU A C 1
ATOM 636 O O . LEU A 1 81 ? -17.607 -0.658 -2.670 1.00 80.50 81 LEU A O 1
ATOM 640 N N . HIS A 1 82 ? -18.307 -2.272 -1.267 1.00 80.31 82 HIS A N 1
ATOM 641 C CA . HIS A 1 82 ? -17.556 -3.360 -1.905 1.00 80.31 82 HIS A CA 1
ATOM 642 C C . HIS A 1 82 ? -17.833 -3.447 -3.416 1.00 80.31 82 HIS A C 1
ATOM 644 O O . HIS A 1 82 ? -16.917 -3.623 -4.219 1.00 80.31 82 HIS A O 1
ATOM 650 N N . SER A 1 83 ? -19.085 -3.229 -3.836 1.00 85.44 83 SER A N 1
ATOM 651 C CA . SER A 1 83 ? -19.439 -3.176 -5.263 1.00 85.44 83 SER A CA 1
ATOM 652 C C . SER A 1 83 ? -18.730 -2.045 -6.026 1.00 85.44 83 SER A C 1
ATOM 654 O O . SER A 1 83 ? -18.426 -2.191 -7.208 1.00 85.44 83 SER A O 1
ATOM 656 N N . THR A 1 84 ? -18.450 -0.923 -5.357 1.00 82.00 84 THR A N 1
ATOM 657 C CA . THR A 1 84 ? -17.766 0.248 -5.929 1.00 82.00 84 THR A CA 1
ATOM 658 C C . THR A 1 84 ? -16.258 0.004 -5.987 1.00 82.00 84 THR A C 1
ATOM 660 O O . THR A 1 84 ? -15.646 0.246 -7.020 1.00 82.00 84 THR A O 1
ATOM 663 N N . VAL A 1 85 ? -15.681 -0.601 -4.946 1.00 77.00 85 VAL A N 1
ATOM 664 C CA . VAL A 1 85 ? -14.273 -1.041 -4.926 1.00 77.00 85 VAL A CA 1
ATOM 665 C C . VAL A 1 85 ? -13.999 -2.093 -6.008 1.00 77.00 85 VAL A C 1
ATOM 667 O O . VAL A 1 85 ? -13.005 -2.009 -6.721 1.00 77.00 85 VAL A O 1
ATOM 670 N N . SER A 1 86 ? -14.920 -3.035 -6.228 1.00 83.44 86 SER A N 1
ATOM 671 C CA . SER A 1 86 ? -14.795 -4.022 -7.311 1.00 83.44 86 SER A CA 1
ATOM 672 C C . SER A 1 86 ? -14.742 -3.375 -8.703 1.00 83.44 86 SER A C 1
ATOM 674 O O . SER A 1 86 ? -14.068 -3.890 -9.595 1.00 83.44 86 SER A O 1
ATOM 676 N N . LYS A 1 87 ? -15.411 -2.229 -8.909 1.00 84.50 87 LYS A N 1
ATOM 677 C CA . LYS A 1 87 ? -15.323 -1.477 -10.173 1.00 84.50 87 LYS A CA 1
ATOM 678 C C . LYS A 1 87 ? -13.941 -0.868 -10.384 1.00 84.50 87 LYS A C 1
ATOM 680 O O . LYS A 1 87 ? -13.505 -0.842 -11.527 1.00 84.50 87 LYS A O 1
ATOM 685 N N . VAL A 1 88 ? -13.249 -0.461 -9.316 1.00 80.31 88 VAL A N 1
ATOM 686 C CA . VAL A 1 88 ? -11.842 -0.033 -9.384 1.00 80.31 88 VAL A CA 1
ATOM 687 C C . VAL A 1 88 ? -10.970 -1.190 -9.863 1.00 80.31 88 VAL A C 1
ATOM 689 O O . VAL A 1 88 ? -10.259 -1.027 -10.846 1.00 80.31 88 VAL A O 1
ATOM 692 N N . GLY A 1 89 ? -11.099 -2.377 -9.256 1.00 72.06 89 GLY A N 1
ATOM 693 C CA . GLY A 1 89 ? -10.372 -3.577 -9.695 1.00 72.06 89 GLY A CA 1
ATOM 694 C C . GLY A 1 89 ? -10.616 -3.899 -11.173 1.00 72.06 89 GLY A C 1
ATOM 695 O O . GLY A 1 89 ? -9.679 -3.987 -11.955 1.00 72.06 89 GLY A O 1
ATOM 696 N N . LYS A 1 90 ? -11.883 -3.915 -11.605 1.00 80.00 90 LYS A N 1
ATOM 697 C CA . LYS A 1 90 ? -12.231 -4.114 -13.024 1.00 80.00 90 LYS A CA 1
ATOM 698 C C . LYS A 1 90 ? -11.704 -3.009 -13.939 1.00 80.00 90 LYS A C 1
ATOM 700 O O . LYS A 1 90 ? -11.430 -3.273 -15.106 1.00 80.00 90 LYS A O 1
ATOM 705 N N . ALA A 1 91 ? -11.639 -1.764 -13.468 1.00 74.88 91 ALA A N 1
ATOM 706 C CA . ALA A 1 91 ? -11.065 -0.665 -14.232 1.00 74.88 91 ALA A CA 1
ATOM 707 C C . ALA A 1 91 ? -9.549 -0.838 -14.370 1.00 74.88 91 ALA A C 1
ATOM 709 O O . ALA A 1 91 ? -9.031 -0.582 -15.451 1.00 74.88 91 ALA A O 1
ATOM 710 N N . ILE A 1 92 ? -8.869 -1.334 -13.334 1.00 70.88 92 ILE A N 1
ATOM 711 C CA . ILE A 1 92 ? -7.451 -1.693 -13.391 1.00 70.88 92 ILE A CA 1
ATOM 712 C C . ILE A 1 92 ? -7.247 -2.808 -14.422 1.00 70.88 92 ILE A C 1
ATOM 714 O O . ILE A 1 92 ? -6.539 -2.588 -15.398 1.00 70.88 92 ILE A O 1
ATOM 718 N N . ASP A 1 93 ? -7.966 -3.926 -14.300 1.00 72.75 93 ASP A N 1
ATOM 719 C CA . ASP A 1 93 ? -7.832 -5.084 -15.201 1.00 72.75 93 ASP A CA 1
ATOM 720 C C . ASP A 1 93 ? -8.103 -4.745 -16.678 1.00 72.75 93 ASP A C 1
ATOM 722 O O . ASP A 1 93 ? -7.551 -5.358 -17.587 1.00 72.75 93 ASP A O 1
ATOM 726 N N . ARG A 1 94 ? -8.993 -3.779 -16.943 1.00 81.38 94 ARG A N 1
ATOM 727 C CA . ARG A 1 94 ? -9.342 -3.349 -18.309 1.00 81.38 94 ARG A CA 1
ATOM 728 C C . ARG A 1 94 ? -8.347 -2.370 -18.916 1.00 81.38 94 ARG A C 1
ATOM 730 O O . ARG A 1 94 ? -8.220 -2.331 -20.135 1.00 81.38 94 ARG A O 1
ATOM 737 N N . ASN A 1 95 ? -7.738 -1.520 -18.093 1.00 71.62 95 ASN A N 1
ATOM 738 C CA . ASN A 1 95 ? -6.906 -0.410 -18.561 1.00 71.62 95 ASN A CA 1
ATOM 739 C C . ASN A 1 95 ? -5.407 -0.697 -18.443 1.00 71.62 95 ASN A C 1
ATOM 741 O O . ASN A 1 95 ? -4.607 -0.012 -19.081 1.00 71.62 95 ASN A O 1
ATOM 745 N N . PHE A 1 96 ? -5.029 -1.701 -17.655 1.00 66.56 96 PHE A N 1
ATOM 746 C CA . PHE A 1 96 ? -3.654 -2.128 -17.463 1.00 66.56 96 PHE A CA 1
ATOM 747 C C . PHE A 1 96 ? -3.511 -3.572 -17.927 1.00 66.56 96 PHE A C 1
ATOM 749 O O . PHE A 1 96 ? -4.296 -4.444 -17.565 1.00 66.56 96 PHE A O 1
ATOM 756 N N . VAL A 1 97 ? -2.509 -3.814 -18.770 1.00 60.00 97 VAL A N 1
ATOM 757 C CA . VAL A 1 97 ? -2.196 -5.159 -19.246 1.00 60.00 97 VAL A CA 1
ATOM 758 C C . VAL A 1 97 ? -1.651 -5.946 -18.054 1.00 60.00 97 VAL A C 1
ATOM 760 O O . VAL A 1 97 ? -0.695 -5.511 -17.419 1.00 60.00 97 VAL A O 1
ATOM 763 N N . SER A 1 98 ? -2.230 -7.109 -17.760 1.00 55.81 98 SER A N 1
ATOM 764 C CA . SER A 1 98 ? -1.732 -8.051 -16.743 1.00 55.81 98 SER A CA 1
ATOM 765 C C . SER A 1 98 ? -0.377 -8.673 -17.104 1.00 55.81 98 SER A C 1
ATOM 767 O O . SER A 1 98 ? 0.196 -9.428 -16.323 1.00 55.81 98 SER A O 1
ATOM 769 N N . ASP A 1 99 ? 0.122 -8.377 -18.303 1.00 47.09 99 ASP A N 1
ATOM 770 C CA . ASP A 1 99 ? 1.380 -8.876 -18.819 1.00 47.09 99 ASP A CA 1
ATOM 771 C C . ASP A 1 99 ? 2.543 -8.029 -18.290 1.00 47.09 99 ASP A C 1
ATOM 773 O O . ASP A 1 99 ? 2.971 -7.030 -18.874 1.00 47.09 99 ASP A O 1
ATOM 777 N N . PHE A 1 100 ? 3.040 -8.449 -17.129 1.00 46.66 100 PHE A N 1
ATOM 778 C CA . PHE A 1 100 ? 4.238 -7.919 -16.485 1.00 46.66 100 PHE A CA 1
ATOM 779 C C . PHE A 1 100 ? 5.508 -8.139 -17.338 1.00 46.66 100 PHE A C 1
ATOM 781 O O . PHE A 1 100 ? 6.543 -7.524 -17.063 1.00 46.66 100 PHE A O 1
ATOM 788 N N . ALA A 1 101 ? 5.442 -8.955 -18.405 1.00 44.53 101 ALA A N 1
ATOM 789 C CA . ALA A 1 101 ? 6.562 -9.274 -19.297 1.00 44.53 101 ALA A CA 1
ATOM 790 C C . ALA A 1 101 ? 7.120 -8.062 -20.064 1.00 44.53 101 ALA A C 1
ATOM 792 O O . ALA A 1 101 ? 8.279 -8.069 -20.472 1.00 44.53 101 ALA A O 1
ATOM 793 N N . ALA A 1 102 ? 6.346 -6.982 -20.235 1.00 45.69 102 ALA A N 1
ATOM 794 C CA . ALA A 1 102 ? 6.860 -5.761 -20.863 1.00 45.69 102 ALA A CA 1
ATOM 795 C C . ALA A 1 102 ? 7.892 -5.027 -19.982 1.00 45.69 102 ALA A C 1
ATOM 797 O O . ALA A 1 102 ? 8.774 -4.352 -20.516 1.00 45.69 102 ALA A O 1
ATOM 798 N N . THR A 1 103 ? 7.804 -5.191 -18.657 1.00 44.69 103 THR A N 1
ATOM 799 C CA . THR A 1 103 ? 8.768 -4.662 -17.675 1.00 44.69 103 THR A CA 1
ATOM 800 C C . THR A 1 103 ? 9.819 -5.709 -17.291 1.00 44.69 103 THR A C 1
ATOM 802 O O . THR A 1 103 ? 10.927 -5.355 -16.910 1.00 44.69 103 THR A O 1
ATOM 805 N N . SER A 1 104 ? 9.497 -6.996 -17.449 1.00 46.44 104 SER A N 1
ATOM 806 C CA . SER A 1 104 ? 10.389 -8.142 -17.223 1.00 46.44 104 SER A CA 1
ATOM 807 C C . SER A 1 104 ? 10.885 -8.740 -18.540 1.00 46.44 104 SER A C 1
ATOM 809 O O . SER A 1 104 ? 10.829 -9.941 -18.781 1.00 46.44 104 SER A O 1
ATOM 811 N N . ARG A 1 105 ? 11.419 -7.890 -19.420 1.00 43.28 105 ARG A N 1
ATOM 812 C CA . ARG A 1 105 ? 12.364 -8.390 -20.419 1.00 43.28 105 ARG A CA 1
ATOM 813 C C . ARG A 1 105 ? 13.718 -8.533 -19.729 1.00 43.28 105 ARG A C 1
ATOM 815 O O . ARG A 1 105 ? 14.440 -7.543 -19.608 1.00 43.28 105 ARG A O 1
ATOM 822 N N . GLU A 1 106 ? 14.045 -9.755 -19.314 1.00 44.75 106 GLU A N 1
ATOM 823 C CA . GLU A 1 106 ? 15.334 -10.147 -18.710 1.00 44.75 106 GLU A CA 1
ATOM 824 C C . GLU A 1 106 ? 16.560 -9.680 -19.528 1.00 44.75 106 GLU A C 1
ATOM 826 O O . GLU A 1 106 ? 17.642 -9.499 -18.981 1.00 44.75 106 GLU A O 1
ATOM 831 N N . ASP A 1 107 ? 16.396 -9.340 -20.810 1.00 46.22 107 ASP A N 1
ATOM 832 C CA . ASP A 1 107 ? 17.498 -8.894 -21.675 1.00 46.22 107 ASP A CA 1
ATOM 833 C C . ASP A 1 107 ? 17.733 -7.366 -21.687 1.00 46.22 107 ASP A C 1
ATOM 835 O O . ASP A 1 107 ? 18.661 -6.877 -22.341 1.00 46.22 107 ASP A O 1
ATOM 839 N N . VAL A 1 108 ? 16.862 -6.559 -21.064 1.00 48.56 108 VAL A N 1
ATOM 840 C CA . VAL A 1 108 ? 16.832 -5.097 -21.305 1.00 48.56 108 VAL A CA 1
ATOM 841 C C . VAL A 1 108 ? 17.899 -4.340 -20.508 1.00 48.56 108 VAL A C 1
ATOM 843 O O . VAL A 1 108 ? 18.432 -3.343 -21.014 1.00 48.56 108 VAL A O 1
ATOM 846 N N . PHE A 1 109 ? 18.302 -4.866 -19.346 1.00 49.06 109 PHE A N 1
ATOM 847 C CA . PHE A 1 109 ? 19.341 -4.285 -18.485 1.00 49.06 109 PHE A CA 1
ATOM 848 C C . PHE A 1 109 ? 20.483 -5.239 -18.107 1.00 49.06 109 PHE A C 1
ATOM 850 O O . PHE A 1 109 ? 21.382 -4.811 -17.406 1.00 49.06 109 PHE A O 1
ATOM 857 N N . ALA A 1 110 ? 20.554 -6.460 -18.641 1.00 51.62 110 ALA A N 1
ATOM 858 C CA . ALA A 1 110 ? 21.557 -7.470 -18.257 1.00 51.62 110 ALA A CA 1
ATOM 859 C C . ALA A 1 110 ? 23.042 -7.118 -18.537 1.00 51.62 110 ALA A C 1
ATOM 861 O O . ALA A 1 110 ? 23.943 -7.893 -18.226 1.00 51.62 110 ALA A O 1
ATOM 862 N N . SER A 1 111 ? 23.331 -5.960 -19.141 1.00 59.66 111 SER A N 1
ATOM 863 C CA . SER A 1 111 ? 24.705 -5.489 -19.334 1.00 59.66 111 SER A CA 1
ATOM 864 C C . SER A 1 111 ? 25.203 -4.808 -18.047 1.00 59.66 111 SER A C 1
ATOM 866 O O . SER A 1 111 ? 24.599 -3.813 -17.628 1.00 59.66 111 SER A O 1
ATOM 868 N N . PRO A 1 112 ? 26.331 -5.259 -17.460 1.00 58.69 112 PRO A N 1
ATOM 869 C CA . PRO A 1 112 ? 26.895 -4.679 -16.236 1.00 58.69 112 PRO A CA 1
ATOM 870 C C . PRO A 1 112 ? 27.126 -3.165 -16.339 1.00 58.69 112 PRO A C 1
ATOM 872 O O . PRO A 1 112 ? 26.902 -2.414 -15.390 1.00 58.69 112 PRO A O 1
ATOM 875 N N . GLU A 1 113 ? 27.506 -2.684 -17.526 1.00 65.44 113 GLU A N 1
ATOM 876 C CA . GLU A 1 113 ? 27.695 -1.257 -17.797 1.00 65.44 113 GLU A CA 1
ATOM 877 C C . GLU A 1 113 ? 26.395 -0.456 -17.649 1.00 65.44 113 GLU A C 1
ATOM 879 O O . GLU A 1 113 ? 26.402 0.631 -17.071 1.00 65.44 113 GLU A O 1
ATOM 884 N N . LYS A 1 114 ? 25.264 -0.986 -18.134 1.00 66.25 114 LYS A N 1
ATOM 885 C CA . LYS A 1 114 ? 23.958 -0.305 -18.084 1.00 66.25 114 LYS A CA 1
ATOM 886 C C . LYS A 1 114 ? 23.391 -0.242 -16.671 1.00 66.25 114 LYS A C 1
ATOM 888 O O . LYS A 1 114 ? 22.841 0.790 -16.288 1.00 66.25 114 LYS A O 1
ATOM 893 N N . ILE A 1 115 ? 23.568 -1.309 -15.895 1.00 67.69 115 ILE A N 1
ATOM 894 C CA . ILE A 1 115 ? 23.191 -1.350 -14.477 1.00 67.69 115 ILE A CA 1
ATOM 895 C C . ILE A 1 115 ? 24.006 -0.312 -13.701 1.00 67.69 115 ILE A C 1
ATOM 897 O O . ILE A 1 115 ? 23.442 0.508 -12.978 1.00 67.69 115 ILE A O 1
ATOM 901 N N . ASN A 1 116 ? 25.322 -0.254 -13.921 1.00 70.88 116 ASN A N 1
ATOM 902 C CA . ASN A 1 116 ? 26.188 0.735 -13.275 1.00 70.88 116 ASN A CA 1
ATOM 903 C C . ASN A 1 116 ? 25.809 2.181 -13.631 1.00 70.88 116 ASN A C 1
ATOM 905 O O . ASN A 1 116 ? 25.757 3.045 -12.753 1.00 70.88 116 ASN A O 1
ATOM 909 N N . LEU A 1 117 ? 25.486 2.437 -14.900 1.00 76.12 117 LEU A N 1
ATOM 910 C CA . LEU A 1 117 ? 24.995 3.728 -15.386 1.00 76.12 117 LEU A CA 1
ATOM 911 C C . LEU A 1 117 ? 23.702 4.165 -14.678 1.00 76.12 117 LEU A C 1
ATOM 913 O O . LEU A 1 117 ? 23.584 5.308 -14.232 1.00 76.12 117 LEU A O 1
ATOM 917 N N . MET A 1 118 ? 22.741 3.251 -14.551 1.00 75.94 118 MET A N 1
ATOM 918 C CA . MET A 1 118 ? 21.464 3.512 -13.890 1.00 75.94 118 MET A CA 1
ATOM 919 C C . MET A 1 118 ? 21.647 3.787 -12.394 1.00 75.94 118 MET A C 1
ATOM 921 O O . MET A 1 118 ? 21.167 4.796 -11.875 1.00 75.94 118 MET A O 1
ATOM 925 N N . ASN A 1 119 ? 22.400 2.929 -11.706 1.00 76.38 119 ASN A N 1
ATOM 926 C CA . ASN A 1 119 ? 22.632 3.054 -10.271 1.00 76.38 119 ASN A CA 1
ATOM 927 C C . ASN A 1 119 ? 23.384 4.328 -9.922 1.00 76.38 119 ASN A C 1
ATOM 929 O O . ASN A 1 119 ? 23.060 4.975 -8.928 1.00 76.38 119 ASN A O 1
ATOM 933 N N . LYS A 1 120 ? 24.344 4.738 -10.758 1.00 82.12 120 LYS A N 1
ATOM 934 C CA . LYS A 1 120 ? 25.069 5.984 -10.524 1.00 82.12 120 LYS A CA 1
ATOM 935 C C . LYS A 1 120 ? 24.160 7.205 -10.626 1.00 82.12 120 LYS A C 1
ATOM 937 O O . LYS A 1 120 ? 24.287 8.133 -9.828 1.00 82.12 120 LYS A O 1
ATOM 942 N N . PHE A 1 121 ? 23.223 7.196 -11.570 1.00 84.00 121 PHE A N 1
ATOM 943 C CA . PHE A 1 121 ? 22.217 8.247 -11.686 1.00 84.00 121 PHE A CA 1
ATOM 944 C C . PHE A 1 121 ? 21.275 8.259 -10.470 1.00 84.00 121 PHE A C 1
ATOM 946 O O . PHE A 1 121 ? 21.074 9.313 -9.870 1.00 84.00 121 PHE A O 1
ATOM 953 N N . ILE A 1 122 ? 20.781 7.096 -10.034 1.00 81.62 122 ILE A N 1
ATOM 954 C CA . ILE A 1 122 ? 19.930 6.966 -8.838 1.00 81.62 122 ILE A CA 1
ATOM 955 C C . ILE A 1 122 ? 20.673 7.396 -7.559 1.00 81.62 122 ILE A C 1
ATOM 957 O O . ILE A 1 122 ? 20.091 8.042 -6.688 1.00 81.62 122 ILE A O 1
ATOM 961 N N . GLU A 1 123 ? 21.970 7.110 -7.444 1.00 82.88 123 GLU A N 1
ATOM 962 C CA . GLU A 1 123 ? 22.812 7.566 -6.332 1.00 82.88 123 GLU A CA 1
ATOM 963 C C . GLU A 1 123 ? 22.896 9.101 -6.283 1.00 82.88 123 GLU A C 1
ATOM 965 O O . GLU A 1 123 ? 22.776 9.693 -5.210 1.00 82.88 123 GLU A O 1
ATOM 970 N N . LEU A 1 124 ? 23.064 9.757 -7.437 1.00 83.75 124 LEU A N 1
ATOM 971 C CA . LEU A 1 124 ? 23.071 11.221 -7.534 1.00 83.75 124 LEU A CA 1
ATOM 972 C C . LEU A 1 124 ? 21.709 11.817 -7.170 1.00 83.75 124 LEU A C 1
ATOM 974 O O . LEU A 1 124 ? 21.653 12.823 -6.468 1.00 83.75 124 LEU A O 1
ATOM 978 N N . LEU A 1 125 ? 20.619 11.163 -7.574 1.00 82.56 125 LEU A N 1
ATOM 979 C CA . LEU A 1 125 ? 19.266 11.544 -7.182 1.00 82.56 125 LEU A CA 1
ATOM 980 C C . LEU A 1 125 ? 19.069 11.447 -5.657 1.00 82.56 125 LEU A C 1
ATOM 982 O O . LEU A 1 125 ? 18.584 12.389 -5.032 1.00 82.56 125 LEU A O 1
ATOM 986 N N . ARG A 1 126 ? 19.511 10.352 -5.024 1.00 80.44 126 ARG A N 1
ATOM 987 C CA . ARG A 1 126 ? 19.400 10.137 -3.566 1.00 80.44 126 ARG A CA 1
ATOM 988 C C . ARG A 1 126 ? 20.152 11.176 -2.724 1.00 80.44 126 ARG A C 1
ATOM 990 O O . ARG A 1 126 ? 19.779 11.389 -1.574 1.00 80.44 126 ARG A O 1
ATOM 997 N N . LYS A 1 127 ? 21.167 11.850 -3.279 1.00 83.19 127 LYS A N 1
ATOM 998 C CA . LYS A 1 127 ? 21.889 12.956 -2.611 1.00 83.19 127 LYS A CA 1
ATOM 999 C C . LYS A 1 127 ? 21.063 14.244 -2.496 1.00 83.19 127 LYS A C 1
ATOM 1001 O O . LYS A 1 127 ? 21.485 15.177 -1.814 1.00 83.19 127 LYS A O 1
ATOM 1006 N N . GLY A 1 128 ? 19.880 14.286 -3.111 1.00 79.19 128 GLY A N 1
ATOM 1007 C CA . GLY A 1 128 ? 18.917 15.371 -2.972 1.00 79.19 128 GLY A CA 1
ATOM 1008 C C . GLY A 1 128 ? 19.176 16.555 -3.907 1.00 79.19 128 GLY A C 1
ATOM 1009 O O . GLY A 1 128 ? 19.978 16.491 -4.838 1.00 79.19 128 GLY A O 1
ATOM 1010 N N . ALA A 1 129 ? 18.469 17.661 -3.657 1.00 81.31 129 ALA A N 1
ATOM 1011 C CA . ALA A 1 129 ? 18.394 18.812 -4.566 1.00 81.31 129 ALA A CA 1
ATOM 1012 C C . ALA A 1 129 ? 19.751 19.469 -4.871 1.00 81.31 129 ALA A C 1
ATOM 1014 O O . ALA A 1 129 ? 19.941 20.017 -5.952 1.00 81.31 129 ALA A O 1
ATOM 1015 N N . THR A 1 130 ? 20.715 19.369 -3.954 1.00 84.06 130 THR A N 1
ATOM 1016 C CA . THR A 1 130 ? 22.065 19.926 -4.124 1.00 84.06 130 THR A CA 1
ATOM 1017 C C . THR A 1 130 ? 22.843 19.285 -5.275 1.00 84.06 130 THR A C 1
ATOM 1019 O O . THR A 1 130 ? 23.692 19.949 -5.858 1.00 84.06 130 THR A O 1
ATOM 1022 N N . HIS A 1 131 ? 22.523 18.039 -5.641 1.00 84.12 131 HIS A N 1
ATOM 1023 C CA . HIS A 1 131 ? 23.204 17.270 -6.692 1.00 84.12 131 HIS A CA 1
ATOM 1024 C C . HIS A 1 131 ? 22.321 17.034 -7.930 1.00 84.12 131 HIS A C 1
ATOM 1026 O O . HIS A 1 131 ? 22.678 16.273 -8.831 1.00 84.12 131 HIS A O 1
ATOM 1032 N N . GLN A 1 132 ? 21.168 17.705 -8.016 1.00 81.88 132 GLN A N 1
ATOM 1033 C CA . GLN A 1 132 ? 20.250 17.581 -9.151 1.00 81.88 132 GLN A CA 1
ATOM 1034 C C . GLN A 1 132 ? 20.920 17.979 -10.477 1.00 81.88 132 GLN A C 1
ATOM 1036 O O . GLN A 1 132 ? 20.735 17.317 -11.500 1.00 81.88 132 GLN A O 1
ATOM 1041 N N . THR A 1 133 ? 21.735 19.034 -10.459 1.00 84.25 133 THR A N 1
ATOM 1042 C CA . THR A 1 133 ? 22.494 19.499 -11.628 1.00 84.25 133 THR A CA 1
ATOM 1043 C C . THR A 1 133 ? 23.515 18.458 -12.090 1.00 84.25 133 THR A C 1
ATOM 1045 O O . THR A 1 133 ? 23.659 18.234 -13.294 1.00 84.25 133 THR A O 1
ATOM 1048 N N . ASP A 1 134 ? 24.161 17.764 -11.150 1.00 85.62 134 ASP A N 1
ATOM 1049 C CA . ASP A 1 134 ? 25.127 16.702 -11.444 1.00 85.62 134 ASP A CA 1
ATOM 1050 C C . ASP A 1 134 ? 24.437 15.482 -12.057 1.00 85.62 134 ASP A C 1
ATOM 1052 O O . ASP A 1 134 ? 24.928 14.930 -13.041 1.00 85.62 134 ASP A O 1
ATOM 1056 N N . ALA A 1 135 ? 23.259 15.106 -11.546 1.00 84.44 135 ALA A N 1
ATOM 1057 C CA . ALA A 1 135 ? 22.436 14.043 -12.122 1.00 84.44 135 ALA A CA 1
ATOM 1058 C C . ALA A 1 135 ? 22.038 14.364 -13.575 1.00 84.44 135 ALA A C 1
ATOM 1060 O O . ALA A 1 135 ? 22.176 13.524 -14.465 1.00 84.44 135 ALA A O 1
ATOM 1061 N N . ILE A 1 136 ? 21.608 15.601 -13.845 1.00 83.94 136 ILE A N 1
ATOM 1062 C CA . ILE A 1 136 ? 21.255 16.056 -15.200 1.00 83.94 136 ILE A CA 1
ATOM 1063 C C . ILE A 1 136 ? 22.481 16.048 -16.125 1.00 83.94 136 ILE A C 1
ATOM 1065 O O . ILE A 1 136 ? 22.379 15.638 -17.285 1.00 83.94 136 ILE A O 1
ATOM 1069 N N . CYS A 1 137 ? 23.641 16.490 -15.634 1.00 85.19 137 CYS A N 1
ATOM 1070 C CA . CYS A 1 137 ? 24.886 16.468 -16.398 1.00 85.19 137 CYS A CA 1
ATOM 1071 C C . CYS A 1 137 ? 25.288 15.029 -16.754 1.00 85.19 137 CYS A C 1
ATOM 1073 O O . CYS A 1 137 ? 25.526 14.723 -17.924 1.00 85.19 137 CYS A O 1
ATOM 1075 N N . TYR A 1 138 ? 25.242 14.132 -15.768 1.00 85.50 138 TYR A N 1
ATOM 1076 C CA . TYR A 1 138 ? 25.515 12.707 -15.922 1.00 85.50 138 TYR A CA 1
ATOM 1077 C C . TYR A 1 138 ? 24.581 12.041 -16.946 1.00 85.50 138 TYR A C 1
ATOM 1079 O O . TYR A 1 138 ? 25.021 11.323 -17.844 1.00 85.50 138 TYR A O 1
ATOM 1087 N N . ALA A 1 139 ? 23.281 12.329 -16.883 1.00 84.94 139 ALA A N 1
ATOM 1088 C CA . ALA A 1 139 ? 22.323 11.819 -17.858 1.00 84.94 139 ALA A CA 1
ATOM 1089 C C . ALA A 1 139 ? 22.639 12.292 -19.285 1.00 84.94 139 ALA A C 1
ATOM 1091 O O . ALA A 1 139 ? 22.586 11.515 -20.239 1.00 84.94 139 ALA A O 1
ATOM 1092 N N . ARG A 1 140 ? 23.019 13.563 -19.451 1.00 80.69 140 ARG A N 1
ATOM 1093 C CA . ARG A 1 140 ? 23.345 14.139 -20.764 1.00 80.69 140 ARG A CA 1
ATOM 1094 C C . ARG A 1 140 ? 24.601 13.543 -21.390 1.00 80.69 140 ARG A C 1
ATOM 1096 O O . ARG A 1 140 ? 24.645 13.400 -22.612 1.00 80.69 140 ARG A O 1
ATOM 1103 N N . THR A 1 141 ? 25.611 13.209 -20.594 1.00 84.25 141 THR A N 1
ATOM 1104 C CA . THR A 1 141 ? 26.851 12.605 -21.096 1.00 84.25 141 THR A CA 1
ATOM 1105 C C . THR A 1 141 ? 26.681 11.121 -21.391 1.00 84.25 141 THR A C 1
ATOM 1107 O O . THR A 1 141 ? 27.165 10.644 -22.419 1.00 84.25 141 THR A O 1
ATOM 1110 N N . HIS A 1 142 ? 25.963 10.398 -20.532 1.00 81.44 142 HIS A N 1
ATOM 1111 C CA . HIS A 1 142 ? 25.951 8.942 -20.580 1.00 81.44 142 HIS A CA 1
ATOM 1112 C C . HIS A 1 142 ? 24.697 8.334 -21.221 1.00 81.44 142 HIS A C 1
ATOM 1114 O O . HIS A 1 142 ? 24.811 7.347 -21.948 1.00 81.44 142 HIS A O 1
ATOM 1120 N N . PHE A 1 143 ? 23.511 8.927 -21.048 1.00 80.38 143 PHE A N 1
ATOM 1121 C CA . PHE A 1 143 ? 22.271 8.374 -21.613 1.00 80.38 143 PHE A CA 1
ATOM 1122 C C . PHE A 1 143 ? 22.049 8.743 -23.078 1.00 80.38 143 PHE A C 1
ATOM 1124 O O . PHE A 1 143 ? 21.281 8.074 -23.766 1.00 80.38 143 PHE A O 1
ATOM 1131 N N . ARG A 1 144 ? 22.771 9.744 -23.604 1.00 79.00 144 ARG A N 1
ATOM 1132 C CA . ARG A 1 144 ? 22.633 10.232 -24.989 1.00 79.00 144 ARG A CA 1
ATOM 1133 C C . ARG A 1 144 ? 22.725 9.127 -26.045 1.00 79.00 144 ARG A C 1
ATOM 1135 O O . ARG A 1 144 ? 22.011 9.179 -27.040 1.00 79.00 144 ARG A O 1
ATOM 1142 N N . LYS A 1 145 ? 23.574 8.120 -25.824 1.00 79.81 145 LYS A N 1
ATOM 1143 C CA . LYS A 1 145 ? 23.771 6.987 -26.747 1.00 79.81 145 LYS A CA 1
ATOM 1144 C C . LYS A 1 145 ? 22.603 5.990 -26.746 1.00 79.81 145 LYS A C 1
ATOM 1146 O O . LYS A 1 145 ? 22.495 5.181 -27.659 1.00 79.81 145 LYS A O 1
ATOM 1151 N N . PHE A 1 146 ? 21.728 6.059 -25.743 1.00 76.06 146 PHE A N 1
ATOM 1152 C CA . PHE A 1 146 ? 20.646 5.102 -25.502 1.00 76.06 146 PHE A CA 1
ATOM 1153 C C . PHE A 1 146 ? 19.248 5.693 -25.738 1.00 76.06 146 PHE A C 1
ATOM 1155 O O . PHE A 1 146 ? 18.278 4.939 -25.771 1.00 76.06 146 PHE A O 1
ATOM 1162 N N . VAL A 1 147 ? 19.144 7.010 -25.977 1.00 74.06 147 VAL A N 1
ATOM 1163 C CA . VAL A 1 147 ? 17.872 7.746 -26.125 1.00 74.06 147 VAL A CA 1
ATOM 1164 C C . VAL A 1 147 ? 16.938 7.111 -27.152 1.00 74.06 147 VAL A C 1
ATOM 1166 O O . VAL A 1 147 ? 15.780 6.889 -26.840 1.00 74.06 147 VAL A O 1
ATOM 1169 N N . HIS A 1 148 ? 17.423 6.747 -28.343 1.00 73.69 148 HIS A N 1
ATOM 1170 C CA . HIS A 1 148 ? 16.551 6.204 -29.395 1.00 73.69 148 HIS A CA 1
ATOM 1171 C C . HIS A 1 148 ? 15.958 4.825 -29.080 1.00 73.69 148 HIS A C 1
ATOM 1173 O O . HIS A 1 148 ? 14.915 4.474 -29.620 1.00 73.69 148 HIS A O 1
ATOM 1179 N N . ARG A 1 149 ? 16.624 4.027 -28.238 1.00 74.38 149 ARG A N 1
ATOM 1180 C CA . ARG A 1 149 ? 16.198 2.655 -27.922 1.00 74.38 149 ARG A CA 1
ATOM 1181 C C . ARG A 1 149 ? 15.479 2.553 -26.577 1.00 74.38 149 ARG A C 1
ATOM 1183 O O . ARG A 1 149 ? 14.662 1.657 -26.406 1.00 74.38 149 ARG A O 1
ATOM 1190 N N . HIS A 1 150 ? 15.772 3.471 -25.659 1.00 69.38 150 HIS A N 1
ATOM 1191 C CA . HIS A 1 150 ? 15.321 3.454 -24.265 1.00 69.38 150 HIS A CA 1
ATOM 1192 C C . HIS A 1 150 ? 14.669 4.785 -23.862 1.00 69.38 150 HIS A C 1
ATOM 1194 O O . HIS A 1 150 ? 14.775 5.223 -22.720 1.00 69.38 150 HIS A O 1
ATOM 1200 N N . GLU A 1 151 ? 14.014 5.458 -24.814 1.00 74.00 151 GLU A N 1
ATOM 1201 C CA . GLU A 1 151 ? 13.445 6.796 -24.619 1.00 74.00 151 GLU A CA 1
ATOM 1202 C C . GLU A 1 151 ? 12.494 6.850 -23.419 1.00 74.00 151 GLU A C 1
ATOM 1204 O O . GLU A 1 151 ? 12.606 7.746 -22.587 1.00 74.00 151 GLU A O 1
ATOM 1209 N N . LYS A 1 152 ? 11.603 5.858 -23.296 1.00 71.44 152 LYS A N 1
ATOM 1210 C CA . LYS A 1 152 ? 10.612 5.782 -22.214 1.00 71.44 152 LYS A CA 1
ATOM 1211 C C . LYS A 1 152 ? 11.262 5.615 -20.842 1.00 71.44 152 LYS A C 1
ATOM 1213 O O . LYS A 1 152 ? 10.868 6.294 -19.901 1.00 71.44 152 LYS A O 1
ATOM 1218 N N . ASP A 1 153 ? 12.281 4.769 -20.742 1.00 72.12 153 ASP A N 1
ATOM 1219 C CA . ASP A 1 153 ? 12.985 4.515 -19.481 1.00 72.12 153 ASP A CA 1
ATOM 1220 C C . ASP A 1 153 ? 13.782 5.753 -19.054 1.00 72.12 153 ASP A C 1
ATOM 1222 O O . ASP A 1 153 ? 13.729 6.177 -17.901 1.00 72.12 153 ASP A O 1
ATOM 1226 N N . ILE A 1 154 ? 14.452 6.405 -20.010 1.00 79.31 154 ILE A N 1
ATOM 1227 C CA . ILE A 1 154 ? 15.181 7.655 -19.771 1.00 79.31 154 ILE A CA 1
ATOM 1228 C C . ILE A 1 154 ? 14.214 8.779 -19.381 1.00 79.31 154 ILE A C 1
ATOM 1230 O O . ILE A 1 154 ? 14.521 9.548 -18.474 1.00 79.31 154 ILE A O 1
ATOM 1234 N N . GLN A 1 155 ? 13.037 8.871 -20.004 1.00 79.69 155 GLN A N 1
ATOM 1235 C CA . GLN A 1 155 ? 11.995 9.827 -19.614 1.00 79.69 155 GLN A CA 1
ATOM 1236 C C . GLN A 1 155 ? 11.485 9.569 -18.193 1.00 79.69 155 GLN A C 1
ATOM 1238 O O . GLN A 1 155 ? 11.353 10.521 -17.425 1.00 79.69 155 GLN A O 1
ATOM 1243 N N . THR A 1 156 ? 11.264 8.309 -17.816 1.00 80.06 156 THR A N 1
ATOM 1244 C CA . THR A 1 156 ? 10.901 7.911 -16.448 1.00 80.06 156 THR A CA 1
ATOM 1245 C C . THR A 1 156 ? 11.978 8.334 -15.442 1.00 80.06 156 THR A C 1
ATOM 1247 O O . THR A 1 156 ? 11.665 8.984 -14.445 1.00 80.06 156 THR A O 1
ATOM 1250 N N . LEU A 1 157 ? 13.256 8.068 -15.737 1.00 77.81 157 LEU A N 1
ATOM 1251 C CA . LEU A 1 157 ? 14.395 8.490 -14.910 1.00 77.81 157 LEU A CA 1
ATOM 1252 C C . LEU A 1 157 ? 14.499 10.017 -14.792 1.00 77.81 157 LEU A C 1
ATOM 1254 O O . LEU A 1 157 ? 14.717 10.544 -13.703 1.00 77.81 157 LEU A O 1
ATOM 1258 N N . MET A 1 158 ? 14.310 10.750 -15.893 1.00 81.19 158 MET A N 1
ATOM 1259 C CA . MET A 1 158 ? 14.273 12.216 -15.859 1.00 81.19 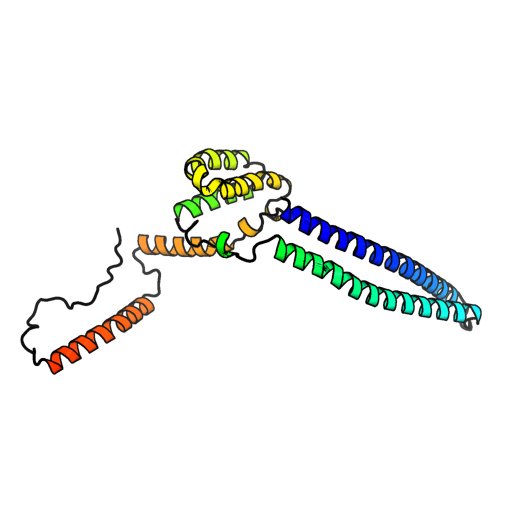158 MET A CA 1
ATOM 1260 C C . MET A 1 158 ? 13.060 12.729 -15.071 1.00 81.19 158 MET A C 1
ATOM 1262 O O . MET A 1 158 ? 13.160 13.741 -14.383 1.00 81.19 158 MET A O 1
ATOM 1266 N N . GLY A 1 159 ? 11.929 12.022 -15.115 1.00 79.19 159 GLY A N 1
ATOM 1267 C CA . GLY A 1 159 ? 10.720 12.344 -14.359 1.00 79.19 159 GLY A CA 1
ATOM 1268 C C . GLY A 1 159 ? 10.910 12.280 -12.841 1.00 79.19 159 GLY A C 1
ATOM 1269 O O . GLY A 1 159 ? 10.259 13.032 -12.115 1.00 79.19 159 GLY A O 1
ATOM 1270 N N . MET A 1 160 ? 11.844 11.460 -12.347 1.00 78.88 160 MET A N 1
ATOM 1271 C CA . MET A 1 160 ? 12.190 11.387 -10.920 1.00 78.88 160 MET A CA 1
ATOM 1272 C C . MET A 1 160 ? 12.772 12.701 -10.380 1.00 78.88 160 MET A C 1
ATOM 1274 O O . MET A 1 160 ? 12.596 13.004 -9.200 1.00 78.88 160 MET A O 1
ATOM 1278 N N . LEU A 1 161 ? 13.411 13.515 -11.235 1.00 79.56 161 LEU A N 1
ATOM 1279 C CA . LEU A 1 161 ? 13.990 14.811 -10.851 1.00 79.56 161 LEU A CA 1
ATOM 1280 C C . LEU A 1 161 ? 12.935 15.766 -10.265 1.00 79.56 161 LEU A C 1
ATOM 1282 O O . LEU A 1 161 ? 13.263 16.602 -9.425 1.00 79.56 161 LEU A O 1
ATOM 1286 N N . LEU A 1 162 ? 11.671 15.632 -10.683 1.00 82.19 162 LEU A N 1
ATOM 1287 C CA . LEU A 1 162 ? 10.560 16.461 -10.208 1.00 82.19 162 LEU A CA 1
ATOM 1288 C C . LEU A 1 162 ? 10.226 16.206 -8.730 1.00 82.19 162 LEU A C 1
ATOM 1290 O O . LEU A 1 162 ? 9.751 17.103 -8.038 1.00 82.19 162 LEU A O 1
ATOM 1294 N N . TYR A 1 163 ? 10.494 14.996 -8.242 1.00 80.94 163 TYR A N 1
ATOM 1295 C CA . TYR A 1 163 ? 10.132 14.562 -6.894 1.00 80.94 163 TYR A CA 1
ATOM 1296 C C . TYR A 1 163 ? 11.274 14.721 -5.883 1.00 80.94 163 TYR A C 1
ATOM 1298 O O . TYR A 1 163 ? 11.065 14.515 -4.690 1.00 80.94 163 TYR A O 1
ATOM 1306 N N . ILE A 1 164 ? 12.461 15.160 -6.322 1.00 78.88 164 ILE A N 1
ATOM 1307 C CA . ILE A 1 164 ? 13.612 15.430 -5.444 1.00 78.88 164 ILE A CA 1
ATOM 1308 C C . ILE A 1 164 ? 13.260 16.334 -4.250 1.00 78.88 164 ILE A C 1
ATOM 1310 O O . ILE A 1 164 ? 13.642 15.978 -3.133 1.00 78.88 164 ILE A O 1
ATOM 1314 N N . PRO A 1 165 ? 12.535 17.461 -4.417 1.00 76.12 165 PRO A N 1
ATOM 1315 C CA . PRO A 1 165 ? 12.263 18.375 -3.305 1.00 76.12 165 PRO A CA 1
ATOM 1316 C C . PRO A 1 165 ? 11.381 17.770 -2.204 1.00 76.12 165 PRO A C 1
ATOM 1318 O O . PRO A 1 165 ? 11.510 18.150 -1.046 1.00 76.12 165 PRO A O 1
ATOM 1321 N N . ASN A 1 166 ? 10.513 16.815 -2.558 1.00 72.44 166 ASN A N 1
ATOM 1322 C CA . ASN A 1 166 ? 9.548 16.186 -1.648 1.00 72.44 166 ASN A CA 1
ATOM 1323 C C . ASN A 1 166 ? 9.994 14.792 -1.169 1.00 72.44 166 ASN A C 1
ATOM 1325 O O . ASN A 1 166 ? 9.246 14.102 -0.474 1.00 72.44 166 ASN A O 1
ATOM 1329 N N . GLY A 1 167 ? 11.215 14.389 -1.530 1.00 70.38 167 GLY A N 1
ATOM 1330 C CA . GLY A 1 167 ? 11.737 13.048 -1.311 1.00 70.38 167 GLY A CA 1
ATOM 1331 C C . GLY A 1 167 ? 11.394 12.104 -2.463 1.00 70.38 167 GLY A C 1
ATOM 1332 O O . GLY A 1 167 ? 10.262 11.997 -2.916 1.00 70.38 167 GLY A O 1
ATOM 1333 N N . ILE A 1 168 ? 12.393 11.368 -2.940 1.00 73.12 168 ILE A N 1
ATOM 1334 C CA . ILE A 1 168 ? 12.231 10.478 -4.102 1.00 73.12 168 ILE A CA 1
ATOM 1335 C C . ILE A 1 168 ? 11.576 9.151 -3.687 1.00 73.12 168 ILE A C 1
ATOM 1337 O O . ILE A 1 168 ? 10.876 8.526 -4.477 1.00 73.12 168 ILE A O 1
ATOM 1341 N N . ASN A 1 169 ? 11.715 8.762 -2.416 1.00 71.50 169 ASN A N 1
ATOM 1342 C CA . ASN A 1 169 ? 11.098 7.551 -1.864 1.00 71.50 169 ASN A CA 1
ATOM 1343 C C . ASN A 1 169 ? 9.567 7.652 -1.733 1.00 71.50 169 ASN A C 1
ATOM 1345 O O . ASN A 1 169 ? 8.901 6.628 -1.677 1.00 71.50 169 ASN A O 1
ATOM 1349 N N . SER A 1 170 ? 9.004 8.864 -1.693 1.00 70.69 170 SER A N 1
ATOM 1350 C CA . SER A 1 170 ? 7.553 9.111 -1.718 1.00 70.69 170 SER A CA 1
ATOM 1351 C C . SER A 1 170 ? 7.014 9.303 -3.141 1.00 70.69 170 SER A C 1
ATOM 1353 O O . SER A 1 170 ? 5.823 9.552 -3.328 1.00 70.69 170 SER A O 1
ATOM 1355 N N . SER A 1 171 ? 7.884 9.208 -4.151 1.00 75.31 171 SER A N 1
ATOM 1356 C CA . SER A 1 171 ? 7.505 9.347 -5.553 1.00 75.31 171 SER A CA 1
ATOM 1357 C C . SER A 1 171 ? 6.854 8.062 -6.084 1.00 75.31 171 SER A C 1
ATOM 1359 O O . SER A 1 171 ? 7.148 6.972 -5.588 1.00 7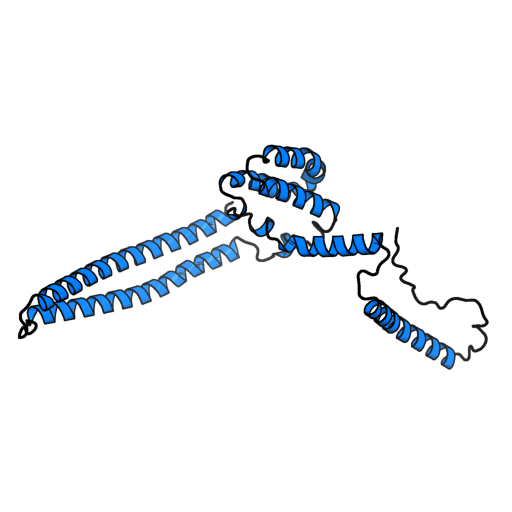5.31 171 SER A O 1
ATOM 1361 N N . PRO A 1 172 ? 6.048 8.146 -7.158 1.00 72.94 172 PRO A N 1
ATOM 1362 C CA . PRO A 1 172 ? 5.513 6.969 -7.854 1.00 72.94 172 PRO A CA 1
ATOM 1363 C C . PRO A 1 172 ? 6.600 6.064 -8.464 1.00 72.94 172 PRO A C 1
ATOM 1365 O O . PRO A 1 172 ? 6.286 5.008 -9.003 1.00 72.94 172 PRO A O 1
ATOM 1368 N N . TYR A 1 173 ? 7.871 6.470 -8.386 1.00 72.94 173 TYR A N 1
ATOM 1369 C CA . TYR A 1 173 ? 9.027 5.716 -8.848 1.00 72.94 173 TYR A CA 1
ATOM 1370 C C . TYR A 1 173 ? 9.766 4.989 -7.714 1.00 72.94 173 TYR A C 1
ATOM 1372 O O . TYR A 1 173 ? 10.887 4.533 -7.927 1.00 72.94 173 TYR A O 1
ATOM 1380 N N . SER A 1 174 ? 9.179 4.884 -6.515 1.00 69.75 174 SER A N 1
ATOM 1381 C CA . SER A 1 174 ? 9.820 4.269 -5.343 1.00 69.75 174 SER A CA 1
ATOM 1382 C C . SER A 1 174 ? 10.332 2.848 -5.604 1.00 69.75 174 SER A C 1
ATOM 1384 O O . SER A 1 174 ? 11.414 2.506 -5.146 1.00 69.75 174 SER A O 1
ATOM 1386 N N . CYS A 1 175 ? 9.622 2.059 -6.414 1.00 67.56 175 CYS A N 1
ATOM 1387 C CA . CYS A 1 175 ? 10.029 0.704 -6.797 1.00 67.56 175 CYS A CA 1
ATOM 1388 C C . CYS A 1 175 ? 11.316 0.660 -7.640 1.00 67.56 175 CYS A C 1
ATOM 1390 O O . CYS A 1 175 ? 12.072 -0.298 -7.561 1.00 67.56 175 CYS A 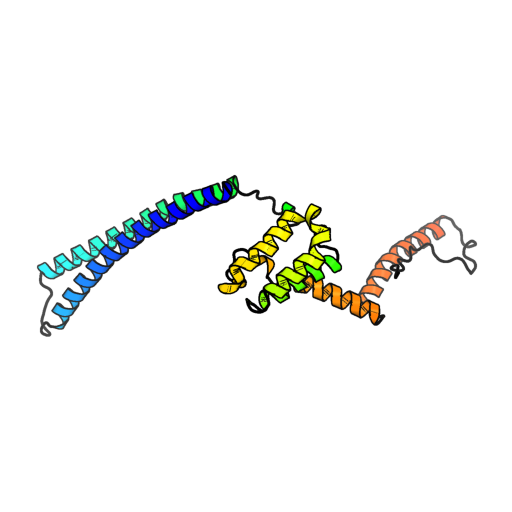O 1
ATOM 1392 N N . LEU A 1 176 ? 11.614 1.709 -8.414 1.00 65.06 176 LEU A N 1
ATOM 1393 C CA . LEU A 1 176 ? 12.872 1.831 -9.166 1.00 65.06 176 LEU A CA 1
ATOM 1394 C C . LEU A 1 176 ? 14.044 2.235 -8.261 1.00 65.06 176 LEU A C 1
ATOM 1396 O O . LEU A 1 176 ? 15.198 2.204 -8.681 1.00 65.06 176 LEU A O 1
ATOM 1400 N N . LEU A 1 177 ? 13.743 2.647 -7.028 1.00 66.88 177 LEU A N 1
ATOM 1401 C CA . LEU A 1 177 ? 14.716 2.948 -5.987 1.00 66.88 177 LEU A CA 1
ATOM 1402 C C . LEU A 1 177 ? 14.889 1.772 -5.027 1.00 66.88 177 LEU A C 1
ATOM 1404 O O . LEU A 1 177 ? 15.742 1.877 -4.147 1.00 66.88 177 LEU A O 1
ATOM 1408 N N . ASP A 1 178 ? 14.094 0.706 -5.135 1.00 62.97 178 ASP A N 1
ATOM 1409 C CA . ASP A 1 178 ? 14.169 -0.401 -4.192 1.00 62.97 178 ASP A CA 1
ATOM 1410 C C . ASP A 1 178 ? 15.464 -1.199 -4.359 1.00 62.97 178 ASP A C 1
ATOM 1412 O O . ASP A 1 178 ? 16.042 -1.349 -5.436 1.00 62.97 178 ASP A O 1
ATOM 1416 N N . THR A 1 179 ? 15.961 -1.671 -3.220 1.00 53.91 179 THR A N 1
ATOM 1417 C CA . THR A 1 179 ? 17.312 -2.225 -3.045 1.00 53.91 179 THR A CA 1
ATOM 1418 C C . THR A 1 179 ? 17.456 -3.645 -3.622 1.00 53.91 179 THR A C 1
ATOM 1420 O O . THR A 1 179 ? 18.524 -4.234 -3.515 1.00 53.91 179 THR A O 1
ATOM 1423 N N . GLU A 1 180 ? 16.436 -4.201 -4.284 1.00 52.78 180 GLU A N 1
ATOM 1424 C CA . GLU A 1 180 ? 16.519 -5.529 -4.925 1.00 52.78 180 GLU A CA 1
ATOM 1425 C C . GLU A 1 180 ? 17.559 -5.582 -6.059 1.00 52.78 180 GLU A C 1
ATOM 1427 O O . GLU A 1 180 ? 18.210 -6.606 -6.241 1.00 52.78 180 GLU A O 1
ATOM 1432 N N . MET A 1 181 ? 17.857 -4.448 -6.704 1.00 51.66 181 MET A N 1
ATOM 1433 C CA . MET A 1 181 ? 18.948 -4.330 -7.687 1.00 51.66 181 MET A CA 1
ATOM 1434 C C . MET A 1 181 ? 20.352 -4.556 -7.089 1.00 51.66 181 MET A C 1
ATOM 1436 O O . MET A 1 181 ? 21.304 -4.805 -7.826 1.00 51.66 181 MET A O 1
ATOM 1440 N N . TRP A 1 182 ? 20.527 -4.453 -5.764 1.00 56.31 182 TRP A N 1
ATOM 1441 C CA . TRP A 1 182 ? 21.841 -4.620 -5.129 1.00 56.31 182 TRP A CA 1
ATOM 1442 C C . TRP A 1 182 ? 22.277 -6.072 -5.002 1.00 56.31 182 TRP A C 1
ATOM 1444 O O . TRP A 1 182 ? 23.476 -6.306 -4.895 1.00 56.31 182 TRP A O 1
ATOM 1454 N N . ILE A 1 183 ? 21.351 -7.033 -5.024 1.00 59.00 183 ILE A N 1
ATOM 1455 C CA . ILE A 1 183 ? 21.699 -8.457 -4.943 1.00 59.00 183 ILE A CA 1
ATOM 1456 C C . ILE A 1 183 ? 22.412 -8.877 -6.228 1.00 59.00 183 ILE A C 1
ATOM 1458 O O . ILE A 1 183 ? 23.499 -9.440 -6.159 1.00 59.00 183 ILE A O 1
ATOM 1462 N N . GLU A 1 184 ? 21.883 -8.493 -7.391 1.00 58.91 184 GLU A N 1
ATOM 1463 C CA . GLU A 1 184 ? 22.522 -8.767 -8.683 1.00 58.91 184 GLU A CA 1
ATOM 1464 C C . GLU A 1 184 ? 23.889 -8.081 -8.802 1.00 58.91 184 GLU A C 1
ATOM 1466 O O . GLU A 1 184 ? 24.854 -8.691 -9.254 1.00 58.91 184 GLU A O 1
ATOM 1471 N N . ILE A 1 185 ? 24.010 -6.829 -8.343 1.00 60.41 185 ILE A N 1
ATOM 1472 C CA . ILE A 1 185 ? 25.292 -6.102 -8.320 1.00 60.41 185 ILE A CA 1
ATOM 1473 C C . ILE A 1 185 ? 26.277 -6.756 -7.353 1.00 60.41 185 ILE A C 1
ATOM 1475 O O . ILE A 1 185 ? 27.467 -6.818 -7.643 1.00 60.41 185 ILE A O 1
ATOM 1479 N N . TYR A 1 186 ? 25.804 -7.225 -6.201 1.00 62.94 186 TYR A N 1
ATOM 1480 C CA . TYR A 1 186 ? 26.619 -7.924 -5.217 1.00 62.94 186 TYR A CA 1
ATOM 1481 C C . TYR A 1 186 ? 27.123 -9.260 -5.768 1.00 62.94 186 TYR A C 1
ATOM 1483 O O . TYR A 1 186 ? 28.309 -9.554 -5.639 1.00 62.94 186 TYR A O 1
ATOM 1491 N N . GLU A 1 187 ? 26.269 -10.028 -6.446 1.00 66.19 187 GLU A N 1
ATOM 1492 C CA . GLU A 1 187 ? 26.661 -11.263 -7.127 1.00 66.19 187 GLU A CA 1
ATOM 1493 C C . GLU A 1 187 ? 27.642 -10.998 -8.276 1.00 66.19 187 GLU A C 1
ATOM 1495 O O . GLU A 1 187 ? 28.655 -11.688 -8.382 1.00 66.19 187 GLU A O 1
ATOM 1500 N N . LEU A 1 188 ? 27.406 -9.958 -9.083 1.00 67.25 188 LEU A N 1
ATOM 1501 C CA . LEU A 1 188 ? 28.329 -9.483 -10.121 1.00 67.25 188 LEU A CA 1
ATOM 1502 C C . LEU A 1 188 ? 29.683 -9.076 -9.532 1.00 67.25 188 LEU A C 1
ATOM 1504 O O . LEU A 1 188 ? 30.724 -9.491 -10.030 1.00 67.25 188 LEU A O 1
ATOM 1508 N N . PHE A 1 189 ? 29.680 -8.313 -8.441 1.00 70.12 189 PHE A N 1
ATOM 1509 C CA . PHE A 1 189 ? 30.895 -7.863 -7.773 1.00 70.12 189 PHE A CA 1
ATOM 1510 C C . PHE A 1 189 ? 31.670 -9.028 -7.160 1.00 70.12 189 PHE A C 1
ATOM 1512 O O . PHE A 1 189 ? 32.888 -9.084 -7.305 1.00 70.12 189 PHE A O 1
ATOM 1519 N N . ILE A 1 190 ? 30.988 -9.974 -6.506 1.00 67.38 190 ILE A N 1
ATOM 1520 C CA . ILE A 1 190 ? 31.621 -11.197 -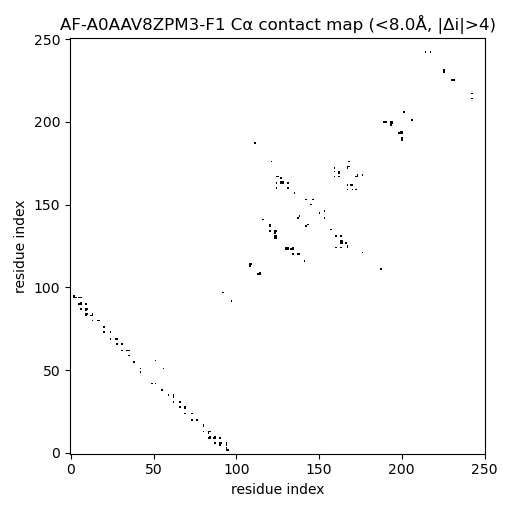6.006 1.00 67.38 190 ILE A CA 1
ATOM 1521 C C . ILE A 1 190 ? 32.212 -11.984 -7.164 1.00 67.38 190 ILE A C 1
ATOM 1523 O O . ILE A 1 190 ? 33.363 -12.396 -7.075 1.00 67.38 190 ILE A O 1
ATOM 1527 N N . ARG A 1 191 ? 31.470 -12.161 -8.259 1.00 70.31 191 ARG A N 1
ATOM 1528 C CA . ARG A 1 191 ? 31.950 -12.888 -9.434 1.00 70.31 191 ARG A CA 1
ATOM 1529 C C . ARG A 1 191 ? 33.217 -12.259 -10.009 1.00 70.31 191 ARG A C 1
ATOM 1531 O O . ARG A 1 191 ? 34.211 -12.962 -10.182 1.00 70.31 191 ARG A O 1
ATOM 1538 N N . ASP A 1 192 ? 33.200 -10.951 -10.235 1.00 65.12 192 ASP A N 1
ATOM 1539 C CA . ASP A 1 192 ? 34.311 -10.217 -10.838 1.00 65.12 192 ASP A CA 1
ATOM 1540 C C . ASP A 1 192 ? 35.514 -10.127 -9.878 1.00 65.12 192 ASP A C 1
ATOM 1542 O O . ASP A 1 192 ? 36.660 -10.283 -10.298 1.00 65.12 192 ASP A O 1
ATOM 1546 N N . ALA A 1 193 ? 35.284 -9.955 -8.570 1.00 59.84 193 ALA A N 1
ATOM 1547 C CA . ALA A 1 193 ? 36.339 -9.984 -7.555 1.00 59.84 193 ALA A CA 1
ATOM 1548 C C . ALA A 1 193 ? 36.970 -11.377 -7.432 1.00 59.84 193 ALA A C 1
ATOM 1550 O O . ALA A 1 193 ? 38.190 -11.498 -7.336 1.00 59.84 193 ALA A O 1
ATOM 1551 N N . CYS A 1 194 ? 36.161 -12.434 -7.470 1.00 61.84 194 CYS A N 1
ATOM 1552 C CA . CYS A 1 194 ? 36.634 -13.811 -7.483 1.00 61.84 194 CYS A CA 1
ATOM 1553 C C . CYS A 1 194 ? 37.447 -14.111 -8.748 1.00 61.84 194 CYS A C 1
ATOM 1555 O O . CYS A 1 194 ? 38.515 -14.712 -8.650 1.00 61.84 194 CYS A O 1
ATOM 1557 N N . GLN A 1 195 ? 37.006 -13.627 -9.912 1.00 66.00 195 GLN A N 1
ATOM 1558 C CA . GLN A 1 195 ? 37.742 -13.745 -11.170 1.00 66.00 195 GLN A CA 1
ATOM 1559 C C . GLN A 1 195 ? 39.081 -12.996 -11.120 1.00 66.00 195 GLN A C 1
ATOM 1561 O O . GLN A 1 195 ? 40.111 -13.560 -11.482 1.00 66.00 195 GLN A O 1
ATOM 1566 N N . LEU A 1 196 ? 39.092 -11.766 -10.598 1.00 64.00 196 LEU A N 1
ATOM 1567 C CA . LEU A 1 196 ? 40.305 -10.960 -10.440 1.00 64.00 196 LEU A CA 1
ATOM 1568 C C . LEU A 1 196 ? 41.303 -11.592 -9.458 1.00 64.00 196 LEU A C 1
ATOM 1570 O O . LEU A 1 196 ? 42.511 -11.543 -9.675 1.00 64.00 196 LEU A O 1
ATOM 1574 N N . LEU A 1 197 ? 40.802 -12.184 -8.373 1.00 70.94 197 LEU A N 1
ATOM 1575 C CA . LEU A 1 197 ? 41.611 -12.841 -7.345 1.00 70.94 197 LEU A CA 1
ATOM 1576 C C . LEU A 1 197 ? 41.961 -14.299 -7.695 1.00 70.94 197 LEU A C 1
ATOM 1578 O O . LEU A 1 197 ? 42.680 -14.943 -6.933 1.00 70.94 197 LEU A O 1
ATOM 1582 N N . GLY A 1 198 ? 41.463 -14.832 -8.818 1.00 62.84 198 GLY A N 1
ATOM 1583 C CA . GLY A 1 198 ? 41.680 -16.220 -9.234 1.00 62.84 198 GLY A CA 1
ATOM 1584 C C . GLY A 1 198 ? 41.048 -17.260 -8.299 1.00 62.84 198 GLY A C 1
ATOM 1585 O O . GLY A 1 198 ? 41.506 -18.401 -8.242 1.00 62.84 198 GLY A O 1
ATOM 1586 N N . VAL A 1 199 ? 40.021 -16.878 -7.538 1.00 64.31 199 VAL A N 1
ATOM 1587 C CA . VAL A 1 199 ? 39.311 -17.756 -6.598 1.00 64.31 199 VAL A CA 1
ATOM 1588 C C . VAL A 1 199 ? 37.948 -18.154 -7.159 1.00 64.31 199 VAL A C 1
ATOM 1590 O O . VAL A 1 199 ? 37.323 -17.426 -7.923 1.00 64.31 199 VAL A O 1
ATOM 1593 N N . CYS A 1 200 ? 37.466 -19.341 -6.797 1.00 59.25 200 CYS A N 1
ATOM 1594 C CA . CYS A 1 200 ? 36.181 -19.831 -7.289 1.00 59.25 200 CYS A CA 1
ATOM 1595 C C . CYS A 1 200 ? 35.013 -19.064 -6.650 1.00 59.25 200 CYS A C 1
ATOM 1597 O O . CYS A 1 200 ? 34.924 -18.978 -5.428 1.00 59.25 200 CYS A O 1
ATOM 1599 N N . VAL A 1 201 ? 34.100 -18.570 -7.493 1.00 60.97 201 VAL A N 1
ATOM 1600 C CA . VAL A 1 201 ? 32.840 -17.905 -7.099 1.00 60.97 201 VAL A CA 1
ATOM 1601 C C . VAL A 1 201 ? 31.931 -18.862 -6.327 1.00 60.97 201 VAL A C 1
ATOM 1603 O O . VAL A 1 201 ? 31.286 -18.491 -5.352 1.00 60.97 201 VAL A O 1
ATOM 1606 N N . ASN A 1 202 ? 31.921 -20.125 -6.754 1.00 59.78 202 ASN A N 1
ATOM 1607 C CA . ASN A 1 202 ? 31.191 -21.211 -6.116 1.00 59.78 202 ASN A CA 1
ATOM 1608 C C . ASN A 1 202 ? 32.131 -22.034 -5.231 1.00 59.78 202 ASN A C 1
ATOM 1610 O O . ASN A 1 202 ? 33.324 -22.147 -5.520 1.00 59.78 202 ASN A O 1
ATOM 1614 N N . SER A 1 203 ? 31.588 -22.659 -4.180 1.00 67.44 203 SER A N 1
ATOM 1615 C CA . SER A 1 203 ? 32.348 -23.548 -3.292 1.00 67.44 203 SER A CA 1
ATOM 1616 C C . SER A 1 203 ? 33.190 -24.549 -4.102 1.00 67.44 203 SER A C 1
ATOM 1618 O O . SER A 1 203 ? 32.616 -25.300 -4.900 1.00 67.44 203 SER A O 1
ATOM 1620 N N . PRO A 1 204 ? 34.521 -24.624 -3.890 1.00 63.31 204 PRO A N 1
ATOM 1621 C CA . PRO A 1 204 ? 35.396 -25.539 -4.625 1.00 63.31 204 PRO A CA 1
ATOM 1622 C C . PRO A 1 204 ? 34.922 -26.995 -4.576 1.00 63.31 204 PRO A C 1
ATOM 1624 O O . PRO A 1 204 ? 35.025 -27.721 -5.561 1.00 63.31 204 PRO A O 1
ATOM 1627 N N . LEU A 1 205 ? 34.322 -27.411 -3.456 1.00 66.38 205 LEU A N 1
ATOM 1628 C CA . LEU A 1 205 ? 33.740 -28.742 -3.309 1.00 66.38 205 LEU A CA 1
ATOM 1629 C C . LEU A 1 205 ? 32.542 -28.951 -4.245 1.00 66.38 205 LEU A C 1
ATOM 1631 O O . LEU A 1 205 ? 32.434 -29.999 -4.872 1.00 66.38 205 LEU A O 1
ATOM 1635 N N . THR A 1 206 ? 31.664 -27.953 -4.367 1.00 65.19 206 THR A N 1
ATOM 1636 C CA . THR A 1 206 ? 30.480 -28.024 -5.241 1.00 65.19 206 THR A CA 1
ATOM 1637 C C . THR A 1 206 ? 30.888 -28.079 -6.708 1.00 65.19 206 THR A C 1
ATOM 1639 O O . THR A 1 206 ? 30.381 -28.914 -7.453 1.00 65.19 206 THR A O 1
ATOM 1642 N N . THR A 1 207 ? 31.861 -27.260 -7.113 1.00 67.31 207 THR A N 1
ATOM 1643 C CA . THR A 1 207 ? 32.406 -27.282 -8.476 1.00 67.31 207 THR A CA 1
ATOM 1644 C C . THR A 1 207 ? 33.042 -28.638 -8.797 1.00 67.31 207 THR A C 1
ATOM 1646 O O . THR A 1 207 ? 32.728 -29.229 -9.827 1.00 67.31 207 THR A O 1
ATOM 1649 N N . CYS A 1 208 ? 33.864 -29.191 -7.898 1.00 66.00 208 CYS A N 1
ATOM 1650 C CA . CYS A 1 208 ? 34.466 -30.516 -8.080 1.00 66.00 208 CYS A CA 1
ATOM 1651 C C . CYS A 1 208 ? 33.421 -31.639 -8.168 1.00 66.00 208 CYS A C 1
ATOM 1653 O O . CYS A 1 208 ? 33.539 -32.521 -9.019 1.00 66.00 208 CYS A O 1
ATOM 1655 N N . VAL A 1 209 ? 32.392 -31.609 -7.316 1.00 69.25 209 VAL A N 1
ATOM 1656 C CA . VAL A 1 209 ? 31.319 -32.615 -7.320 1.00 69.25 209 VAL A CA 1
ATOM 1657 C C . VAL A 1 209 ? 30.491 -32.526 -8.602 1.00 69.25 209 VAL A C 1
ATOM 1659 O O . VAL A 1 209 ? 30.269 -33.553 -9.232 1.00 69.25 209 VAL A O 1
ATOM 1662 N N . ASN A 1 210 ? 30.097 -31.330 -9.045 1.00 67.50 210 ASN A N 1
ATOM 1663 C CA . ASN A 1 210 ? 29.298 -31.149 -10.264 1.00 67.50 210 ASN A CA 1
ATOM 1664 C C . ASN A 1 210 ? 30.064 -31.553 -11.532 1.00 67.50 210 ASN A C 1
ATOM 1666 O O . ASN A 1 210 ? 29.525 -32.269 -12.384 1.00 67.50 210 ASN A O 1
ATOM 1670 N N . SER A 1 211 ? 31.339 -31.170 -11.635 1.00 68.88 211 SER A N 1
ATOM 1671 C CA . SER A 1 211 ? 32.216 -31.614 -12.723 1.00 68.88 211 SER A CA 1
ATOM 1672 C C . SER A 1 211 ? 32.405 -33.135 -12.704 1.00 68.88 211 SER A C 1
ATOM 1674 O O . SER A 1 211 ? 32.341 -33.778 -13.751 1.00 68.88 211 SER A O 1
ATOM 1676 N N . GLY A 1 212 ? 32.548 -33.739 -11.518 1.00 68.81 212 GLY A N 1
ATOM 1677 C CA . GLY A 1 212 ? 32.596 -35.192 -11.347 1.00 68.81 212 GLY A CA 1
ATOM 1678 C C . GLY A 1 212 ? 31.299 -35.887 -11.775 1.00 68.81 212 GLY A C 1
ATOM 1679 O O . GLY A 1 212 ? 31.341 -36.837 -12.553 1.00 68.81 212 GLY A O 1
ATOM 1680 N N . CYS A 1 213 ? 30.142 -35.383 -11.342 1.00 73.06 213 CYS A N 1
ATOM 1681 C CA . CYS A 1 213 ? 28.821 -35.899 -11.711 1.00 73.06 213 CYS A CA 1
ATOM 1682 C C . CYS A 1 213 ? 28.554 -35.834 -13.219 1.00 73.06 213 CYS A C 1
ATOM 1684 O O . CYS A 1 213 ? 27.804 -36.658 -13.730 1.00 73.06 213 CYS A O 1
ATOM 1686 N N . THR A 1 214 ? 29.179 -34.895 -13.931 1.00 70.12 214 THR A N 1
ATOM 1687 C CA . THR A 1 214 ? 29.053 -34.756 -15.390 1.00 70.12 214 THR A CA 1
ATOM 1688 C C . THR A 1 214 ? 30.052 -35.650 -16.134 1.00 70.12 214 THR A C 1
ATOM 1690 O O . THR A 1 214 ? 29.709 -36.275 -17.138 1.00 70.12 214 THR A O 1
ATOM 1693 N N . ALA A 1 215 ? 31.276 -35.789 -15.614 1.00 72.12 215 ALA A N 1
ATOM 1694 C CA . ALA A 1 215 ? 32.310 -36.636 -16.205 1.00 72.12 215 ALA A CA 1
ATOM 1695 C C . ALA A 1 215 ? 32.045 -38.141 -16.009 1.00 72.12 215 ALA A C 1
ATOM 1697 O O . ALA A 1 215 ? 32.336 -38.939 -16.899 1.00 72.12 215 ALA A O 1
ATOM 1698 N N . ILE A 1 216 ? 31.479 -38.551 -14.868 1.00 75.81 216 ILE A N 1
ATOM 1699 C CA . ILE A 1 216 ? 31.231 -39.966 -14.540 1.00 75.81 216 ILE A CA 1
ATOM 1700 C C . ILE A 1 216 ? 30.319 -40.656 -15.574 1.00 75.81 216 ILE A C 1
ATOM 1702 O O . ILE A 1 216 ? 30.707 -41.718 -16.064 1.00 75.81 216 ILE A O 1
ATOM 1706 N N . PRO A 1 217 ? 29.157 -40.098 -15.971 1.00 72.75 217 PRO A N 1
ATOM 1707 C CA . PRO A 1 217 ? 28.314 -40.682 -17.014 1.00 72.75 217 PRO A CA 1
ATOM 1708 C C . PRO A 1 217 ? 29.032 -40.820 -18.361 1.00 72.75 217 PRO A C 1
ATOM 1710 O O . PRO A 1 217 ? 28.909 -41.855 -19.016 1.00 72.75 217 PRO A O 1
ATOM 1713 N N . ALA A 1 218 ? 29.827 -39.820 -18.758 1.00 73.00 218 ALA A N 1
ATOM 1714 C CA . ALA A 1 218 ? 30.616 -39.875 -19.988 1.00 73.00 218 ALA A CA 1
ATOM 1715 C C . ALA A 1 218 ? 31.670 -40.997 -19.935 1.00 73.00 218 ALA A C 1
ATOM 1717 O O . ALA A 1 218 ? 31.777 -41.796 -20.865 1.0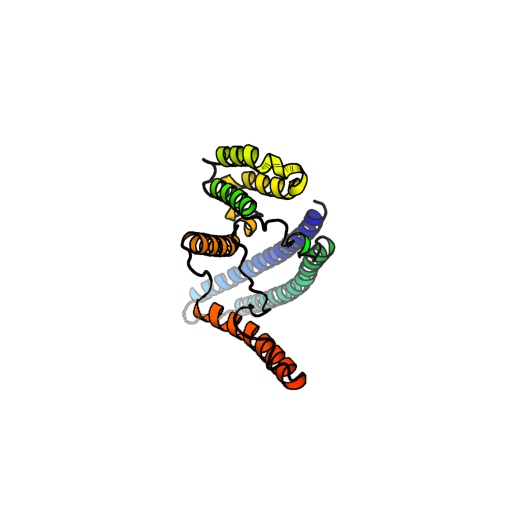0 73.00 218 ALA A O 1
ATOM 1718 N N . LEU A 1 219 ? 32.386 -41.128 -18.813 1.00 72.62 219 LEU A N 1
ATOM 1719 C CA . LEU A 1 219 ? 33.366 -42.195 -18.586 1.00 72.62 219 LEU A CA 1
ATOM 1720 C C . LEU A 1 219 ? 32.723 -43.589 -18.546 1.00 72.62 219 LEU A C 1
ATOM 1722 O O . LEU A 1 219 ? 33.288 -44.544 -19.082 1.00 72.62 219 LEU A O 1
ATOM 1726 N N . LEU A 1 220 ? 31.535 -43.720 -17.949 1.00 71.62 220 LEU A N 1
ATOM 1727 C CA . LEU A 1 220 ? 30.773 -44.972 -17.936 1.00 71.62 220 LEU A CA 1
ATOM 1728 C C . LEU A 1 220 ? 30.327 -45.376 -19.345 1.00 71.62 220 LEU A C 1
ATOM 1730 O O . LEU A 1 220 ? 30.484 -46.540 -19.716 1.00 71.62 220 LEU A O 1
ATOM 1734 N N . ASN A 1 221 ? 29.855 -44.420 -20.150 1.00 70.50 221 ASN A N 1
ATOM 1735 C CA . ASN A 1 221 ? 29.498 -44.658 -21.549 1.00 70.50 221 ASN A CA 1
ATOM 1736 C C . ASN A 1 221 ? 30.712 -45.095 -22.379 1.00 70.50 221 ASN A C 1
ATOM 1738 O O . ASN A 1 221 ? 30.626 -46.073 -23.122 1.00 70.50 221 ASN A O 1
ATOM 1742 N N . ILE A 1 222 ? 31.865 -44.441 -22.209 1.00 69.56 222 ILE A N 1
ATOM 1743 C CA . ILE A 1 222 ? 33.112 -44.833 -22.882 1.00 69.56 222 ILE A CA 1
ATOM 1744 C C . ILE A 1 222 ? 33.519 -46.253 -22.468 1.00 69.56 222 ILE A C 1
ATOM 1746 O O . ILE A 1 222 ? 33.758 -47.093 -23.337 1.00 69.56 222 ILE A O 1
ATOM 1750 N N . LYS A 1 223 ? 33.517 -46.569 -21.164 1.00 65.69 223 LYS A N 1
ATOM 1751 C CA . LYS A 1 223 ? 33.811 -47.921 -20.660 1.00 65.69 223 LYS A CA 1
ATOM 1752 C C . LYS A 1 223 ? 32.888 -48.968 -21.289 1.00 65.69 223 LYS A C 1
ATOM 1754 O O . LYS A 1 223 ? 33.355 -50.025 -21.713 1.00 65.69 223 LYS A O 1
ATOM 1759 N N . GLN A 1 224 ? 31.593 -48.679 -21.370 1.00 67.25 224 GLN A N 1
ATOM 1760 C CA . GLN A 1 224 ? 30.609 -49.592 -21.942 1.00 67.25 224 GLN A CA 1
ATOM 1761 C C . GLN A 1 224 ? 30.850 -49.834 -23.438 1.00 67.25 224 GLN A C 1
ATOM 1763 O O . GLN A 1 224 ? 30.853 -50.985 -23.880 1.00 67.25 224 GLN A O 1
ATOM 1768 N N . VAL A 1 225 ? 31.137 -48.779 -24.206 1.00 66.25 225 VAL A N 1
ATOM 1769 C CA . VAL A 1 225 ? 31.459 -48.882 -25.639 1.00 66.25 225 VAL A CA 1
ATOM 1770 C C . VAL A 1 225 ? 32.773 -49.638 -25.866 1.00 66.25 225 VAL A C 1
ATOM 1772 O O . VAL A 1 225 ? 32.854 -50.468 -26.774 1.00 66.25 225 VAL A O 1
ATOM 1775 N N . MET A 1 226 ? 33.787 -49.420 -25.024 1.00 62.47 226 MET A N 1
ATOM 1776 C CA . MET A 1 226 ? 35.068 -50.132 -25.103 1.00 62.47 226 MET A CA 1
ATOM 1777 C C . MET A 1 226 ? 34.922 -51.630 -24.806 1.00 62.47 226 MET A C 1
ATOM 1779 O O . MET A 1 226 ? 35.504 -52.450 -25.518 1.00 62.47 226 MET A O 1
ATOM 1783 N N . MET A 1 227 ? 34.111 -52.001 -23.807 1.00 63.84 227 MET A N 1
ATOM 1784 C CA . MET A 1 227 ? 33.841 -53.406 -23.470 1.00 63.84 227 MET A CA 1
ATOM 1785 C C . MET A 1 227 ? 33.046 -54.131 -24.563 1.00 63.84 227 MET A C 1
ATOM 1787 O O . MET A 1 227 ? 33.320 -55.297 -24.840 1.00 63.84 227 MET A O 1
ATOM 1791 N N . GLN A 1 228 ? 32.092 -53.453 -25.209 1.00 60.88 228 GLN A N 1
ATOM 1792 C CA . GLN A 1 228 ? 31.297 -54.039 -26.293 1.00 60.88 228 GLN A CA 1
ATOM 1793 C C . GLN A 1 228 ? 32.082 -54.199 -27.601 1.00 60.88 228 GLN A C 1
ATOM 1795 O O . GLN A 1 228 ? 31.836 -55.148 -28.342 1.00 60.88 228 GLN A O 1
ATOM 1800 N N . ARG A 1 229 ? 33.022 -53.292 -27.902 1.00 59.03 229 ARG A N 1
ATOM 1801 C CA . ARG A 1 229 ? 33.761 -53.284 -29.178 1.00 59.03 229 ARG A CA 1
ATOM 1802 C C . ARG A 1 229 ? 35.130 -53.982 -29.141 1.00 59.03 229 ARG A C 1
ATOM 1804 O O . ARG A 1 229 ? 35.802 -53.990 -30.165 1.00 59.03 229 ARG A O 1
ATOM 1811 N N . GLN A 1 230 ? 35.552 -54.562 -28.007 1.00 55.38 230 GLN A N 1
ATOM 1812 C CA . GLN A 1 230 ? 36.850 -55.262 -27.854 1.00 55.38 230 GLN A CA 1
ATOM 1813 C C . GLN A 1 230 ? 38.064 -54.418 -28.310 1.00 55.38 230 GLN A C 1
ATOM 1815 O O . GLN A 1 230 ? 39.064 -54.938 -28.798 1.00 55.38 230 GLN A O 1
ATOM 1820 N N . VAL A 1 231 ? 38.000 -53.093 -28.150 1.00 55.00 231 VAL A N 1
ATOM 1821 C CA . VAL A 1 231 ? 39.064 -52.162 -28.571 1.00 55.00 231 VAL A CA 1
ATOM 1822 C C . VAL A 1 231 ? 40.022 -51.889 -27.415 1.00 55.00 231 VAL A C 1
ATOM 1824 O O . VAL A 1 231 ? 40.141 -50.779 -26.907 1.00 55.00 231 VAL A O 1
ATOM 1827 N N . THR A 1 232 ? 40.710 -52.938 -26.973 1.00 53.38 232 THR A N 1
ATOM 1828 C CA . THR A 1 232 ? 41.738 -52.876 -25.920 1.00 53.38 232 THR A CA 1
ATOM 1829 C C . THR A 1 232 ? 43.051 -52.237 -26.387 1.00 53.38 232 THR A C 1
ATOM 1831 O O . THR A 1 232 ? 43.879 -51.892 -25.553 1.00 53.38 232 THR A O 1
ATOM 1834 N N . GLY A 1 233 ? 43.245 -52.043 -27.699 1.00 53.72 233 GLY A N 1
ATOM 1835 C CA . GLY A 1 233 ? 44.512 -51.575 -28.282 1.00 53.72 233 GLY A CA 1
ATOM 1836 C C . GLY A 1 233 ? 44.585 -50.108 -28.726 1.00 53.72 233 GLY A C 1
ATOM 1837 O O . GLY A 1 233 ? 45.662 -49.668 -29.108 1.00 53.72 233 GLY A O 1
ATOM 1838 N N . ILE A 1 234 ? 43.486 -49.341 -28.705 1.00 50.91 234 ILE A N 1
ATOM 1839 C CA . ILE A 1 234 ? 43.478 -47.960 -29.248 1.00 50.91 234 ILE A CA 1
ATOM 1840 C C . ILE A 1 234 ? 44.039 -46.930 -28.247 1.00 50.91 234 ILE A C 1
ATOM 1842 O O . ILE A 1 234 ? 44.492 -45.865 -28.640 1.00 50.91 234 ILE A O 1
ATOM 1846 N N . TRP A 1 235 ? 44.071 -47.250 -26.953 1.00 54.25 235 TRP A N 1
ATOM 1847 C CA . TRP A 1 235 ? 44.322 -46.278 -25.880 1.00 54.25 235 TRP A CA 1
ATOM 1848 C C . TRP A 1 235 ? 45.745 -46.356 -25.315 1.00 54.25 235 TRP A C 1
ATOM 1850 O O . TRP A 1 235 ? 45.955 -46.272 -24.107 1.00 54.25 235 TRP A O 1
ATOM 1860 N N . ASN A 1 236 ? 46.744 -46.530 -26.183 1.00 49.44 236 ASN A N 1
ATOM 1861 C CA . ASN A 1 236 ? 48.144 -46.509 -25.767 1.00 49.44 236 ASN A CA 1
ATOM 1862 C C . ASN A 1 236 ? 48.703 -45.075 -25.808 1.00 49.44 236 ASN A C 1
ATOM 1864 O O . ASN A 1 236 ? 49.382 -44.659 -26.739 1.00 49.44 236 ASN A O 1
ATOM 1868 N N . GLY A 1 237 ? 48.445 -44.333 -24.730 1.00 50.91 237 GLY A N 1
ATOM 1869 C CA . GLY A 1 237 ? 49.492 -43.534 -24.095 1.00 50.91 237 GLY A CA 1
ATOM 1870 C C . GLY A 1 237 ? 49.501 -42.015 -24.259 1.00 50.91 237 GLY A C 1
ATOM 1871 O O . GLY A 1 237 ? 50.218 -41.405 -23.469 1.00 50.91 237 GLY A O 1
ATOM 1872 N N . LYS A 1 238 ? 48.772 -41.374 -25.190 1.00 46.28 238 LYS A N 1
ATOM 1873 C CA . LYS A 1 238 ? 48.853 -39.895 -25.337 1.00 46.28 238 LYS A CA 1
ATOM 1874 C C . LYS A 1 238 ? 47.608 -39.130 -25.804 1.00 46.28 238 LYS A C 1
ATOM 1876 O O . LYS A 1 238 ? 47.672 -37.905 -25.806 1.00 46.28 238 LYS A O 1
ATOM 1881 N N . ASP A 1 239 ? 46.498 -39.781 -26.134 1.00 49.69 239 ASP A N 1
ATOM 1882 C CA . ASP A 1 239 ? 45.314 -39.058 -26.616 1.00 49.69 239 ASP A CA 1
ATOM 1883 C C . ASP A 1 239 ? 44.365 -38.713 -25.460 1.00 49.69 239 ASP A C 1
ATOM 1885 O O . ASP A 1 239 ? 43.955 -39.581 -24.685 1.00 49.69 239 ASP A O 1
ATOM 1889 N N . GLU A 1 240 ? 44.063 -37.421 -25.307 1.00 51.53 240 GLU A N 1
ATOM 1890 C CA . GLU A 1 240 ? 43.140 -36.924 -24.286 1.00 51.53 240 GLU A CA 1
ATOM 1891 C C . GLU A 1 240 ? 41.724 -37.488 -24.491 1.00 51.53 240 GLU A C 1
ATOM 1893 O O . GLU A 1 240 ? 41.250 -37.669 -25.613 1.00 51.53 240 GLU A O 1
ATOM 1898 N N . LEU A 1 241 ? 41.030 -37.757 -23.382 1.00 53.50 241 LEU A N 1
ATOM 1899 C CA . LEU A 1 241 ? 39.636 -38.199 -23.389 1.00 53.50 241 LEU A CA 1
ATOM 1900 C C . LEU A 1 241 ? 38.742 -37.146 -24.076 1.00 53.50 241 LEU A C 1
ATOM 1902 O O . LEU A 1 241 ? 38.847 -35.969 -23.722 1.00 53.50 241 LEU A O 1
ATOM 1906 N N . PRO A 1 242 ? 37.808 -37.539 -24.966 1.00 50.06 242 PRO A N 1
ATOM 1907 C CA . PRO A 1 242 ? 36.819 -36.635 -25.543 1.00 50.06 242 PRO A CA 1
ATOM 1908 C C . PRO A 1 242 ? 35.731 -36.367 -24.499 1.00 50.06 242 PRO A C 1
ATOM 1910 O O . PRO A 1 242 ? 34.612 -36.869 -24.574 1.00 50.06 242 PRO A O 1
ATOM 1913 N N . ILE A 1 243 ? 36.100 -35.638 -23.457 1.00 51.22 243 ILE A N 1
ATOM 1914 C CA . ILE A 1 243 ? 35.171 -35.048 -22.506 1.00 51.22 243 ILE A CA 1
ATOM 1915 C C . ILE A 1 243 ? 35.230 -33.562 -22.824 1.00 51.22 243 ILE A C 1
ATOM 1917 O O . ILE A 1 243 ? 36.326 -33.001 -22.844 1.00 51.22 243 ILE A O 1
ATOM 1921 N N . GLU A 1 244 ? 34.086 -32.940 -23.114 1.00 47.12 244 GLU A N 1
ATOM 1922 C CA . GLU A 1 244 ? 34.010 -31.487 -23.270 1.00 47.12 244 GLU A CA 1
ATOM 1923 C C . GLU A 1 244 ? 34.548 -30.837 -21.991 1.00 47.12 244 GLU A C 1
ATOM 1925 O O . GLU A 1 244 ? 33.875 -30.767 -20.959 1.00 47.12 244 GLU A O 1
ATOM 1930 N N . LYS A 1 245 ? 35.812 -30.406 -22.034 1.00 45.03 245 LYS A N 1
ATOM 1931 C CA . LYS A 1 245 ? 36.355 -29.489 -21.048 1.00 45.03 245 LYS A CA 1
ATOM 1932 C C . LYS A 1 245 ? 35.658 -28.167 -21.323 1.00 45.03 245 LYS A C 1
ATOM 1934 O O . LYS A 1 245 ? 36.065 -27.437 -22.221 1.00 45.03 245 LYS A O 1
ATOM 1939 N N . TRP A 1 246 ? 34.647 -27.844 -20.526 1.00 41.88 246 TRP A N 1
ATOM 1940 C CA . TRP A 1 246 ? 34.277 -26.452 -20.311 1.00 41.88 246 TRP A CA 1
ATOM 1941 C C . TRP A 1 246 ? 35.425 -25.813 -19.527 1.00 41.88 246 TRP A C 1
ATOM 1943 O O . TRP A 1 246 ? 35.391 -25.673 -18.306 1.00 41.88 246 TRP A O 1
ATOM 1953 N N . VAL A 1 247 ? 36.510 -25.500 -20.238 1.00 41.41 247 VAL A N 1
ATOM 1954 C CA . VAL A 1 247 ? 37.336 -24.363 -19.868 1.00 41.41 247 VAL A CA 1
ATOM 1955 C C . VAL A 1 247 ? 36.375 -23.200 -20.035 1.00 41.41 247 VAL A C 1
ATOM 1957 O O . VAL A 1 247 ? 36.004 -22.882 -21.159 1.00 41.41 247 VAL A O 1
ATOM 1960 N N . ASN A 1 248 ? 35.868 -22.655 -18.928 1.00 37.94 248 ASN A N 1
ATOM 1961 C CA . ASN A 1 248 ? 35.214 -21.356 -18.981 1.00 37.94 248 ASN A CA 1
ATOM 1962 C C . ASN A 1 248 ? 36.216 -20.432 -19.669 1.00 37.94 248 ASN A C 1
ATOM 1964 O O . ASN A 1 248 ? 37.282 -20.183 -19.106 1.00 37.94 248 ASN A O 1
ATOM 1968 N N . GLU A 1 249 ? 35.912 -20.043 -20.906 1.00 32.44 249 GLU A N 1
ATOM 1969 C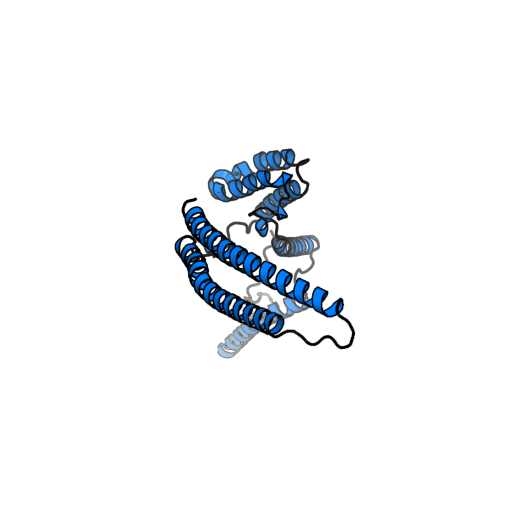 CA . GLU A 1 249 ? 36.673 -19.079 -21.684 1.00 32.44 249 GLU A CA 1
ATOM 1970 C C . GLU A 1 249 ? 36.750 -17.798 -20.855 1.00 32.44 249 GLU A C 1
ATOM 1972 O O . GLU A 1 249 ? 35.823 -16.997 -20.786 1.00 32.44 249 GLU A O 1
ATOM 1977 N N . THR A 1 250 ? 37.852 -17.670 -20.126 1.00 41.06 250 THR A N 1
ATOM 1978 C CA . THR A 1 250 ? 38.399 -16.398 -19.696 1.00 41.06 250 THR A CA 1
ATOM 1979 C C . THR A 1 250 ? 39.155 -15.823 -20.886 1.00 41.06 250 THR A C 1
ATOM 1981 O O . THR A 1 250 ? 40.329 -16.145 -21.073 1.00 41.06 250 THR A O 1
ATOM 1984 N N . GLU A 1 251 ? 38.466 -14.997 -21.669 1.00 33.25 251 GLU A N 1
ATOM 1985 C CA . GLU A 1 251 ? 39.021 -13.781 -22.278 1.00 33.25 251 GLU A CA 1
ATOM 1986 C C . GLU A 1 251 ? 38.195 -12.577 -21.816 1.00 33.25 251 GLU A C 1
ATOM 1988 O O . GLU A 1 251 ? 36.946 -12.683 -21.797 1.00 33.25 251 GLU A O 1
#

Secondary structure (DSSP, 8-state):
-HHHHHHHHHHHHHHHHHHHHHHHHHHHHHHHHHHHHHHHHHHHHS-TTPPPPHHHHHHHHHHHHHHHHHHHHHHHHHHHHHHHHHHHHHHHHHHS-S-GGGT--TTSS-SHHHHHHHHHHHHHHHT-GGGHHHHHHHHHHHGGGTTTTSHHHHHHHHHGGGGGGG-GGGSTTGGGGSTTHHHHHHHHHHHHHHHHTT--SS-HHHHHHHHHHHHHHHHHHHHHHHHHHT-TTS--S-PPP----------

Mean predicted aligned error: 20.32 Å